Protein AF-A0A9D8KBK8-F1 (afdb_monomer)

Radius of gyration: 23.79 Å; Cα contacts (8 Å, |Δi|>4): 578; chains: 1; bounding box: 82×59×79 Å

Mean predicted aligned error: 11.98 Å

Solvent-accessible surface area (backbone atoms only — not comparable to full-atom values): 21783 Å² total; per-residue (Å²): 136,83,81,76,81,72,74,75,73,74,74,63,74,76,75,64,67,83,62,74,74,53,79,89,73,56,78,65,42,84,42,76,43,46,26,48,39,55,41,78,56,92,74,82,78,92,77,84,88,76,82,88,61,96,78,72,75,79,75,58,70,40,79,44,72,45,83,45,72,34,47,26,40,73,45,72,69,51,89,76,68,96,77,63,99,58,83,62,49,68,50,51,26,29,58,42,76,55,52,74,44,71,46,61,52,63,98,80,47,78,91,65,60,82,48,38,22,64,63,44,69,29,40,33,72,60,49,71,45,62,31,39,70,63,20,32,41,52,46,25,54,66,39,64,55,75,88,50,96,89,58,84,81,95,71,90,54,73,48,74,53,43,63,87,42,57,62,88,39,76,77,34,56,77,78,47,90,86,45,66,72,75,56,94,90,54,90,62,51,44,49,20,54,55,41,81,69,52,68,69,53,56,46,46,54,22,47,53,51,17,64,76,68,68,47,95,49,70,57,46,17,56,57,46,47,52,51,62,43,30,44,87,46,90,46,91,34,56,34,26,88,48,62,44,50,86,58,32,49,37,50,10,81,57,53,55,76,91,33,56,67,45,64,56,73,78,61,70,54,52,60,61,78,34,52,17,37,77,57,54,40,21,52,62,69,8,51,46,65,42,64,28,61,13,44,61,67,75,45,42,81,86,56,64,46,59,35,58,51,49,68,62,92,89,57,98,83,69,64,58,32,65,45,45,43,34,76,60,62,67,72,58,63,66,57,63,70,71,72,80,78,85,87,88,86,89,88,85,86,91,80,91,133

Foldseek 3Di:
DDDDQPPPPDPPPVVLVPDPPDPVPFPKDKDKFKAKAKDFDPDDDDDDDDDDDPDDDQGPIDIDIDMAIFIWGKDFLDPPDPPDPDGTDIFIWTKDAWDKDFFFDDPPQFPGDQARDDTDIATEHIDIDTLWAQFLRNQLSLLPDDDDVPADFSDRDDSRQAQLFDCVDPSQPPQDDVGRDADVPDPTRRQWHGDNDAPVNQQRSQSSVCRVVVHHGGFFAPLRLVCQQCVVPPEPHLNHPFDACQAAAAQQCDGRPSHHRDDNSLAAHRIPPHGGHNRNHTLQAERAWGFHPAFDDSYCPVPDRHRDHHYDPPDPDGGTDTHRYHPSPPVSVVSVVVVPPPDDDDDDDDDDD

Sequence (353 aa):
MFDTVRLVEAPPLERLATRTARLEELPLAPLRFKTAELSASATASASAGGRPADGEPARDLRIRSREGTAWCFQQTLGDGGEASAHPSPRLTLVEIPEGTLTLGSPPREPQRADNEGPQHQVTLRSFFISQTPITQGQWREVAGWRERPGERWGRELDPEPAFFQPPAHAKARSYGDEAFAFLPGEASSDQRPVENVSWLEAREFCNRLSQRTGRYYTLPSEAQWEYACRAGSSTPFHFGATITPALANYKGSYRYDNGPEGEHRKQTTPVGMFPANAWGLQDMHGNVWEWCLDHWHETYEGAPTDGSAWLNLSRQNQPASPKGGADILEDLEDLGDLVDSEDSEDSEDSEDR

Structure (mmCIF, N/CA/C/O backbone):
data_AF-A0A9D8KBK8-F1
#
_entry.id   AF-A0A9D8KBK8-F1
#
loop_
_atom_site.group_PDB
_atom_site.id
_atom_site.type_symbol
_atom_site.label_atom_id
_atom_site.label_alt_id
_atom_site.label_comp_id
_atom_site.label_asym_id
_atom_site.label_entity_id
_atom_site.label_seq_id
_atom_site.pdbx_PDB_ins_code
_atom_site.Cartn_x
_atom_site.Cartn_y
_atom_site.Cartn_z
_atom_site.occupancy
_atom_site.B_iso_or_equiv
_atom_site.auth_seq_id
_atom_site.auth_comp_id
_atom_site.auth_asym_id
_atom_site.auth_atom_id
_atom_site.pdbx_PDB_model_num
ATOM 1 N N . MET A 1 1 ? 11.327 -5.078 38.055 1.00 31.73 1 MET A N 1
ATOM 2 C CA . MET A 1 1 ? 9.913 -5.403 38.327 1.00 31.73 1 MET A CA 1
ATOM 3 C C . MET A 1 1 ? 9.266 -5.475 36.957 1.00 31.73 1 MET A C 1
ATOM 5 O O . MET A 1 1 ? 9.025 -4.441 36.359 1.00 31.73 1 MET A O 1
ATOM 9 N N . PHE A 1 2 ? 9.251 -6.673 36.372 1.00 23.69 2 PHE A N 1
ATOM 10 C CA . PHE A 1 2 ? 8.894 -6.882 34.970 1.00 23.69 2 PHE A CA 1
ATOM 11 C C . PHE A 1 2 ? 7.375 -6.945 34.863 1.00 23.69 2 PHE A C 1
ATOM 13 O O . PHE A 1 2 ? 6.773 -7.926 35.302 1.00 23.69 2 PHE A O 1
ATOM 20 N N . ASP A 1 3 ? 6.768 -5.892 34.322 1.00 23.59 3 ASP A N 1
ATOM 21 C CA . ASP A 1 3 ? 5.359 -5.929 33.966 1.00 23.59 3 ASP A CA 1
ATOM 22 C C . ASP A 1 3 ? 5.174 -6.917 32.819 1.00 23.59 3 ASP A C 1
ATOM 24 O O . ASP A 1 3 ? 5.730 -6.799 31.727 1.00 23.59 3 ASP A O 1
ATOM 28 N N . THR A 1 4 ? 4.426 -7.965 33.133 1.00 24.75 4 THR A N 1
ATOM 29 C CA . THR A 1 4 ? 4.050 -9.015 32.203 1.00 24.75 4 THR A CA 1
ATOM 30 C C . THR A 1 4 ? 3.049 -8.401 31.234 1.00 24.75 4 THR A C 1
ATOM 32 O O . THR A 1 4 ? 1.890 -8.199 31.595 1.00 24.75 4 THR A O 1
ATOM 35 N N . VAL A 1 5 ? 3.491 -8.083 30.015 1.00 28.09 5 VAL A N 1
ATOM 36 C CA . VAL A 1 5 ? 2.599 -7.735 28.903 1.00 28.09 5 VAL A CA 1
ATOM 37 C C . VAL A 1 5 ? 1.689 -8.939 28.679 1.00 28.09 5 VAL A C 1
ATOM 39 O O . VAL A 1 5 ? 2.073 -9.931 28.061 1.00 28.09 5 VAL A O 1
ATOM 42 N N . ARG A 1 6 ? 0.480 -8.887 29.243 1.00 25.02 6 ARG A N 1
ATOM 43 C CA . ARG A 1 6 ? -0.595 -9.791 28.854 1.00 25.02 6 ARG A CA 1
ATOM 44 C C . ARG A 1 6 ? -0.931 -9.425 27.420 1.00 25.02 6 ARG A C 1
ATOM 46 O O . ARG 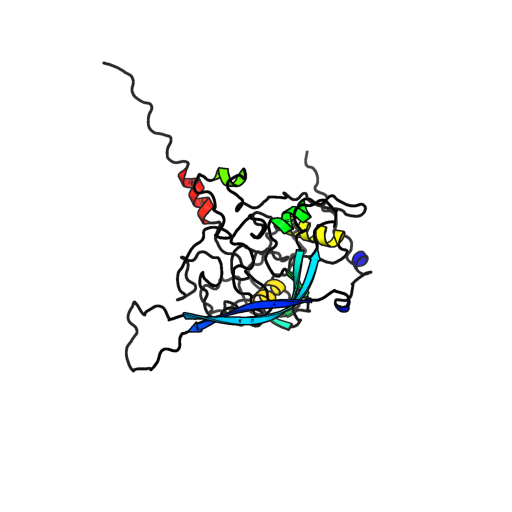A 1 6 ? -1.604 -8.427 27.183 1.00 25.02 6 ARG A O 1
ATOM 53 N N . LEU A 1 7 ? -0.435 -10.224 26.478 1.00 29.34 7 LEU A N 1
ATOM 54 C CA . LEU A 1 7 ? -1.029 -10.319 25.154 1.00 29.34 7 LEU A CA 1
ATOM 55 C C . LEU A 1 7 ? -2.528 -10.507 25.387 1.00 29.34 7 LEU A C 1
ATOM 57 O O . LEU A 1 7 ? -2.952 -11.524 25.939 1.00 29.34 7 LEU A O 1
ATOM 61 N N . VAL A 1 8 ? -3.307 -9.473 25.076 1.00 32.06 8 VAL A N 1
ATOM 62 C CA . VAL A 1 8 ? -4.757 -9.588 25.012 1.00 32.06 8 VAL A CA 1
ATOM 63 C C . VAL A 1 8 ? -4.986 -10.651 23.951 1.00 32.06 8 VAL A C 1
ATOM 65 O O . VAL A 1 8 ? -4.688 -10.424 22.778 1.00 32.06 8 VAL A O 1
ATOM 68 N N . GLU A 1 9 ? -5.385 -11.848 24.385 1.00 27.08 9 GLU A N 1
ATOM 69 C CA . GLU A 1 9 ? -5.776 -12.919 23.481 1.00 27.08 9 GLU A CA 1
ATOM 70 C C . GLU A 1 9 ? -6.734 -12.309 22.461 1.00 27.08 9 GLU A C 1
ATOM 72 O O . GLU A 1 9 ? -7.737 -11.690 22.835 1.00 27.08 9 GLU A O 1
ATOM 77 N N . ALA A 1 10 ? -6.383 -12.421 21.176 1.00 34.78 10 ALA A N 1
ATOM 78 C CA . ALA A 1 10 ? -7.290 -12.042 20.109 1.00 34.78 10 ALA A CA 1
ATOM 79 C C . ALA A 1 10 ? -8.638 -12.717 20.408 1.00 34.78 10 ALA A C 1
ATOM 81 O O . ALA A 1 10 ? -8.646 -13.908 20.744 1.00 34.78 10 ALA A O 1
ATOM 82 N N . PRO A 1 11 ? -9.764 -11.982 20.368 1.00 31.23 11 PRO A N 1
ATOM 83 C CA . PRO A 1 11 ? -11.051 -12.569 20.694 1.00 31.23 11 PRO A CA 1
ATOM 84 C C . PRO A 1 11 ? -11.246 -13.835 19.846 1.00 31.23 11 PRO A C 1
ATOM 86 O O . PRO A 1 11 ? -10.900 -13.819 18.661 1.00 31.23 11 PRO A O 1
ATOM 89 N N . PRO A 1 12 ? -11.767 -14.933 20.428 1.00 30.61 12 PRO A N 1
ATOM 90 C CA . PRO A 1 12 ? -11.938 -16.190 19.713 1.00 30.61 12 PRO A CA 1
ATOM 91 C C . PRO A 1 12 ? -12.664 -15.935 18.394 1.00 30.61 12 PRO A C 1
ATOM 93 O O . PRO A 1 12 ? -13.723 -15.299 18.399 1.00 30.61 12 PRO A O 1
ATOM 96 N N . LEU A 1 13 ? -12.102 -16.433 17.285 1.00 39.66 13 LEU A N 1
ATOM 97 C CA . LEU A 1 13 ? -12.633 -16.285 15.920 1.00 39.66 13 LEU A CA 1
ATOM 98 C C . LEU A 1 13 ? -14.143 -16.595 15.827 1.00 39.66 13 LEU A C 1
ATOM 100 O O . LEU A 1 13 ? -14.848 -16.030 14.995 1.00 39.66 13 LEU A O 1
ATOM 104 N N . GLU A 1 14 ? -14.667 -17.416 16.738 1.00 33.12 14 GLU A N 1
ATOM 105 C CA . GLU A 1 14 ? -16.084 -17.771 16.835 1.00 33.12 14 GLU A CA 1
ATOM 106 C C . GLU A 1 14 ? -17.021 -16.616 17.241 1.00 33.12 14 GLU A C 1
ATOM 108 O O . GLU A 1 14 ? -18.194 -16.644 16.878 1.00 33.12 14 GLU A O 1
ATOM 113 N N . ARG A 1 15 ? -16.554 -15.562 17.935 1.00 34.97 15 ARG A N 1
ATOM 114 C CA . ARG A 1 15 ? -17.422 -14.417 18.305 1.00 34.97 15 ARG A CA 1
ATOM 115 C C . ARG A 1 15 ? -17.568 -13.364 17.203 1.00 34.97 15 AR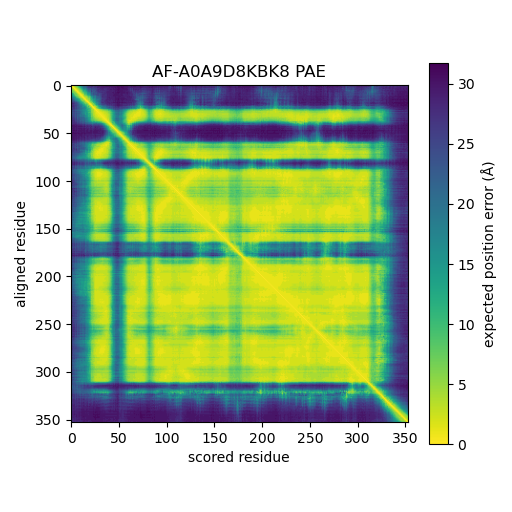G A C 1
ATOM 117 O O . ARG A 1 15 ? -18.516 -12.582 17.246 1.00 34.97 15 ARG A O 1
ATOM 124 N N . LEU A 1 16 ? -16.693 -13.373 16.197 1.00 39.84 16 LEU A N 1
ATOM 125 C CA . LEU A 1 16 ? -16.792 -12.513 15.009 1.00 39.84 16 LEU A CA 1
ATOM 126 C C . LEU A 1 16 ? -17.619 -13.153 13.878 1.00 39.84 16 LEU A C 1
ATOM 128 O O . LEU A 1 16 ? -17.975 -12.480 12.913 1.00 39.84 16 LEU A O 1
ATOM 132 N N . ALA A 1 17 ? -18.008 -14.423 14.023 1.00 33.94 17 ALA A N 1
ATOM 133 C CA . ALA A 1 17 ? -18.769 -15.168 13.020 1.00 33.94 17 ALA A CA 1
ATOM 134 C C . ALA A 1 17 ? -20.256 -14.765 12.905 1.00 33.94 17 ALA A C 1
ATOM 136 O O . ALA A 1 17 ? -20.952 -15.261 12.022 1.00 33.94 17 ALA A O 1
ATOM 137 N N . THR A 1 18 ? -20.765 -13.859 13.750 1.00 34.47 18 THR A N 1
ATOM 138 C CA . THR A 1 18 ? -22.204 -13.514 13.778 1.00 34.47 18 THR A CA 1
ATOM 139 C C . THR A 1 18 ? -22.592 -12.224 13.054 1.00 34.47 18 THR A C 1
ATOM 141 O O . THR A 1 18 ? -23.743 -11.797 13.147 1.00 34.47 18 THR A O 1
ATOM 144 N N . ARG A 1 19 ? -21.686 -11.598 12.293 1.00 38.09 19 ARG A N 1
ATOM 145 C CA . ARG A 1 19 ? -22.064 -10.534 11.346 1.00 38.09 19 ARG A CA 1
ATOM 146 C C . ARG A 1 19 ? -21.009 -10.337 10.258 1.00 38.09 19 ARG A C 1
ATOM 148 O O . ARG A 1 19 ? -20.459 -9.257 10.087 1.00 38.09 19 ARG A O 1
ATOM 155 N N . THR A 1 20 ? -20.739 -11.387 9.488 1.00 38.28 20 THR A N 1
ATOM 156 C CA . THR A 1 20 ? -20.219 -11.230 8.126 1.00 38.28 20 THR A CA 1
ATOM 157 C C . THR A 1 20 ? -21.273 -10.467 7.325 1.00 38.28 20 THR A C 1
ATOM 159 O O . THR A 1 20 ? -22.185 -11.059 6.751 1.00 38.28 20 THR A O 1
ATOM 162 N N . ALA A 1 21 ? -21.195 -9.133 7.341 1.00 42.72 21 ALA A N 1
ATOM 163 C CA . ALA A 1 21 ? -21.819 -8.314 6.314 1.00 42.72 21 ALA A CA 1
ATOM 164 C C . ALA A 1 21 ? -21.322 -8.881 4.983 1.00 42.72 21 ALA A C 1
ATOM 166 O O . ALA A 1 21 ? -20.115 -8.896 4.725 1.00 42.72 21 ALA A O 1
ATOM 167 N N . ARG A 1 22 ? -22.224 -9.472 4.196 1.00 52.75 22 ARG A N 1
ATOM 168 C CA . ARG A 1 22 ? -21.867 -9.932 2.856 1.00 52.75 22 ARG A CA 1
ATOM 169 C C . ARG A 1 22 ? -21.307 -8.723 2.113 1.00 52.75 22 ARG A C 1
ATOM 171 O O . ARG A 1 22 ? -21.830 -7.623 2.266 1.00 52.75 22 ARG A O 1
ATOM 178 N N . LEU A 1 23 ? -20.264 -8.926 1.310 1.00 52.06 23 LEU A N 1
ATOM 179 C CA . LEU A 1 23 ? -19.685 -7.899 0.430 1.00 52.06 23 LEU A CA 1
ATOM 180 C C . LEU A 1 23 ? -20.779 -7.150 -0.373 1.00 52.06 23 LEU A C 1
ATOM 182 O O . LEU A 1 23 ? -20.633 -5.967 -0.657 1.00 52.06 23 LEU A O 1
ATOM 186 N N . GLU A 1 24 ? -21.913 -7.820 -0.619 1.00 54.44 24 GLU A N 1
ATOM 187 C CA . GLU A 1 24 ? -23.162 -7.322 -1.218 1.00 54.44 24 GLU A CA 1
ATOM 188 C C . GLU A 1 24 ? -23.809 -6.105 -0.511 1.00 54.44 24 GLU A C 1
ATOM 190 O O . GLU A 1 24 ? -24.598 -5.401 -1.134 1.00 54.44 24 GLU A O 1
ATOM 195 N N . GLU A 1 25 ? -23.505 -5.832 0.764 1.00 71.44 25 GLU A N 1
ATOM 196 C CA . GLU A 1 25 ? -24.086 -4.715 1.537 1.00 71.44 25 GLU A CA 1
ATOM 197 C C . GLU A 1 25 ? -23.158 -3.491 1.650 1.00 71.44 25 GLU A C 1
ATOM 199 O O . GLU A 1 25 ? -23.530 -2.477 2.252 1.00 71.44 25 GLU A O 1
ATOM 204 N N . LEU A 1 26 ? -21.935 -3.558 1.111 1.00 81.12 26 LEU A N 1
ATOM 205 C CA . LEU A 1 26 ? -21.035 -2.408 1.131 1.00 81.12 26 LEU A CA 1
ATOM 206 C C . LEU A 1 26 ? -21.535 -1.332 0.151 1.00 81.12 26 LEU A C 1
ATOM 208 O O . LEU A 1 26 ? -21.896 -1.656 -0.980 1.00 81.12 26 LEU A O 1
ATOM 212 N N . PRO A 1 27 ? -21.540 -0.043 0.540 1.00 88.75 27 PRO A N 1
ATOM 213 C CA . PRO A 1 27 ? -21.893 1.048 -0.361 1.00 88.75 27 PRO A CA 1
ATOM 214 C C . PRO A 1 27 ? -20.749 1.286 -1.359 1.00 88.75 27 PRO A C 1
ATOM 216 O O . PRO A 1 27 ? -19.946 2.205 -1.188 1.00 88.75 27 PRO A O 1
ATOM 219 N N . LEU A 1 28 ? -20.648 0.416 -2.366 1.00 91.81 28 LEU A N 1
ATOM 220 C CA . LEU A 1 28 ? -19.620 0.493 -3.397 1.00 91.81 28 LEU A CA 1
ATOM 221 C C . LEU A 1 28 ? -19.863 1.682 -4.326 1.00 91.81 28 LEU A C 1
ATOM 223 O O . LEU A 1 28 ? -20.993 1.974 -4.723 1.00 91.81 28 LEU A O 1
ATOM 227 N N . ALA A 1 29 ? -18.777 2.347 -4.699 1.00 92.69 29 ALA A N 1
ATOM 228 C CA . ALA A 1 29 ? -18.766 3.456 -5.636 1.00 92.69 29 ALA A CA 1
ATOM 229 C C . ALA A 1 29 ? -17.718 3.216 -6.733 1.00 92.69 29 ALA A C 1
ATOM 231 O O . ALA A 1 29 ? -16.693 2.579 -6.477 1.00 92.69 29 ALA A O 1
ATOM 232 N N . PRO A 1 30 ? -17.945 3.714 -7.962 1.00 95.00 30 PRO A N 1
ATOM 233 C CA . PRO A 1 30 ? -16.934 3.651 -9.004 1.00 95.00 30 PRO A CA 1
ATOM 234 C C . PRO A 1 30 ? -15.764 4.583 -8.665 1.00 95.00 30 PRO A C 1
ATOM 236 O O . PRO A 1 30 ? -15.947 5.779 -8.431 1.00 95.00 30 PRO A O 1
ATOM 239 N N . LEU A 1 31 ? -14.554 4.041 -8.714 1.00 95.94 31 LEU A N 1
ATOM 240 C CA . LEU A 1 31 ? -13.292 4.756 -8.606 1.00 95.94 31 LEU A CA 1
ATOM 241 C C . LEU A 1 31 ? -12.708 4.943 -10.005 1.00 95.94 31 LEU A C 1
ATOM 243 O O . LEU A 1 31 ? -12.453 3.964 -10.699 1.00 95.94 31 LEU A O 1
ATOM 247 N N . ARG A 1 32 ? -12.475 6.191 -10.418 1.00 96.50 32 ARG A N 1
ATOM 248 C CA . ARG A 1 32 ? -11.800 6.519 -11.683 1.00 96.50 32 ARG A CA 1
ATOM 249 C C . ARG A 1 32 ? -10.359 6.920 -11.410 1.00 96.50 32 ARG A C 1
ATOM 251 O O . ARG A 1 32 ? -10.105 7.688 -10.489 1.00 96.50 32 ARG A O 1
ATOM 258 N N . PHE A 1 33 ? -9.438 6.443 -12.236 1.00 96.12 33 PHE A N 1
ATOM 259 C CA . PHE A 1 33 ? -8.006 6.701 -12.080 1.00 96.12 33 PHE A CA 1
ATOM 260 C C . PHE A 1 33 ? -7.296 6.719 -13.433 1.00 96.12 33 PHE A C 1
ATOM 262 O O . PHE A 1 33 ? -7.870 6.354 -14.460 1.00 96.12 33 PHE A O 1
ATOM 269 N N . LYS A 1 34 ? -6.033 7.151 -13.430 1.00 95.75 34 LYS A N 1
ATOM 270 C CA . LYS A 1 34 ? -5.138 7.039 -14.583 1.00 95.75 34 LYS A CA 1
ATOM 271 C C . LYS A 1 34 ? -4.104 5.959 -14.321 1.00 95.75 34 LYS A C 1
ATOM 273 O O . LYS A 1 34 ? -3.490 5.958 -13.258 1.00 95.75 34 LYS A O 1
ATOM 278 N N . THR A 1 35 ? -3.892 5.097 -15.304 1.00 94.88 35 THR A N 1
ATOM 279 C CA . THR A 1 35 ? -2.794 4.129 -15.315 1.00 94.88 35 THR A CA 1
ATOM 280 C C . THR A 1 35 ? -1.662 4.615 -16.202 1.00 94.88 35 THR A C 1
ATOM 282 O O . THR A 1 35 ? -1.844 5.545 -16.997 1.00 94.88 35 THR A O 1
ATOM 285 N N . ALA A 1 36 ? -0.497 3.983 -16.078 1.00 93.31 36 ALA A N 1
ATOM 286 C CA . ALA A 1 36 ? 0.609 4.170 -17.001 1.00 93.31 36 ALA A CA 1
ATOM 287 C C . ALA A 1 36 ? 1.179 2.834 -17.480 1.00 93.31 36 ALA A C 1
ATOM 289 O O . ALA A 1 36 ? 1.284 1.877 -16.720 1.00 93.31 36 ALA A O 1
ATOM 290 N N . GLU A 1 37 ? 1.588 2.809 -18.743 1.00 91.12 37 GLU A N 1
ATOM 291 C CA . GLU A 1 37 ? 2.365 1.734 -19.353 1.00 91.12 37 GLU A CA 1
ATOM 292 C C . GLU A 1 37 ? 3.636 2.333 -19.951 1.00 91.12 37 GLU A C 1
ATOM 294 O O . GLU A 1 37 ? 3.590 3.339 -20.674 1.00 91.12 37 GLU A O 1
ATOM 299 N N . LEU A 1 38 ? 4.770 1.699 -19.677 1.00 88.94 38 LEU A N 1
ATOM 300 C CA . LEU A 1 38 ? 6.054 2.060 -20.243 1.00 88.94 38 LEU A CA 1
ATOM 301 C C . LEU A 1 38 ? 6.310 1.206 -21.488 1.00 88.94 38 LEU A C 1
ATOM 303 O O . LEU A 1 38 ? 6.296 -0.022 -21.444 1.00 88.94 38 LEU A O 1
ATOM 307 N N . SER A 1 39 ? 6.546 1.860 -22.624 1.00 80.38 39 SER A N 1
ATOM 308 C CA . SER A 1 39 ? 6.815 1.180 -23.895 1.00 80.38 39 SER A CA 1
ATOM 309 C C . SER A 1 39 ? 8.038 1.767 -24.587 1.00 80.38 39 SER A C 1
ATOM 311 O O . SER A 1 39 ? 8.283 2.972 -24.509 1.00 80.38 39 SER A O 1
ATOM 313 N N . ALA A 1 40 ? 8.786 0.922 -25.299 1.00 74.31 40 ALA A N 1
ATOM 314 C CA . ALA A 1 40 ? 9.824 1.396 -26.205 1.00 74.31 40 ALA A CA 1
ATOM 315 C C . ALA A 1 40 ? 9.190 2.233 -27.329 1.00 74.31 40 ALA A C 1
ATOM 317 O O . ALA A 1 40 ? 8.160 1.868 -27.906 1.00 74.31 40 ALA A O 1
ATOM 318 N N . SER A 1 41 ? 9.801 3.372 -27.632 1.00 60.44 41 SER A N 1
ATOM 319 C CA . SER A 1 41 ? 9.442 4.218 -28.762 1.00 60.44 41 SER A CA 1
ATOM 320 C C . SER A 1 41 ? 9.689 3.459 -30.062 1.00 60.44 41 SER A C 1
ATOM 322 O O . SER A 1 41 ? 10.781 2.954 -30.311 1.00 60.44 41 SER A O 1
ATOM 324 N N . ALA A 1 42 ? 8.663 3.366 -30.906 1.00 51.62 42 ALA A N 1
ATOM 325 C CA . ALA A 1 42 ? 8.827 2.877 -32.265 1.00 51.62 42 ALA A CA 1
ATOM 326 C C . ALA A 1 42 ? 9.442 4.000 -33.116 1.00 51.62 42 ALA A C 1
ATOM 328 O O . ALA A 1 42 ? 8.721 4.769 -33.752 1.00 51.62 42 ALA A O 1
ATOM 329 N N . THR A 1 43 ? 10.767 4.122 -33.108 1.00 45.62 43 THR A N 1
ATOM 330 C CA . THR A 1 43 ? 11.519 4.849 -34.139 1.00 45.62 43 THR A CA 1
ATOM 331 C C . THR A 1 43 ? 12.165 3.849 -35.102 1.00 45.62 43 THR A C 1
ATOM 333 O O . THR A 1 43 ? 12.482 2.715 -34.754 1.00 45.62 43 THR A O 1
ATOM 336 N N . ALA A 1 44 ? 12.186 4.232 -36.376 1.00 37.44 44 ALA A N 1
ATOM 337 C CA . ALA A 1 44 ? 12.098 3.350 -37.533 1.00 37.44 44 ALA A CA 1
ATOM 338 C C . ALA A 1 44 ? 13.394 2.621 -37.947 1.00 37.44 44 ALA A C 1
ATOM 340 O O . ALA A 1 44 ? 14.487 3.159 -37.848 1.00 37.44 44 ALA A O 1
ATOM 341 N N . SER A 1 45 ? 13.176 1.463 -38.586 1.00 36.50 45 SER A N 1
ATOM 342 C CA . SER A 1 45 ? 14.046 0.727 -39.519 1.00 36.50 45 SER A CA 1
ATOM 343 C C . SER A 1 45 ? 15.362 0.155 -38.993 1.00 36.50 45 SER A C 1
ATOM 345 O O . SER A 1 45 ? 16.363 0.843 -38.821 1.00 36.50 45 SER A O 1
ATOM 347 N N . ALA A 1 46 ? 15.393 -1.178 -38.951 1.00 39.62 46 ALA A N 1
ATOM 348 C CA . ALA A 1 46 ? 16.613 -1.956 -39.061 1.00 39.62 46 ALA A CA 1
ATOM 349 C C . ALA A 1 46 ? 17.440 -1.489 -40.274 1.00 39.62 46 ALA A C 1
ATOM 351 O O . ALA A 1 46 ? 16.941 -1.441 -41.401 1.00 39.62 46 ALA A O 1
ATOM 352 N N . SER A 1 47 ? 18.716 -1.196 -40.049 1.00 33.75 47 SER A N 1
ATOM 353 C CA . SER A 1 47 ? 19.753 -1.419 -41.050 1.00 33.75 47 SER A CA 1
ATOM 354 C C . SER A 1 47 ? 20.807 -2.324 -40.416 1.00 33.75 47 SER A C 1
ATOM 356 O O . SER A 1 47 ? 21.078 -2.251 -39.220 1.00 33.75 47 SER A O 1
ATOM 358 N N . ALA A 1 48 ? 21.241 -3.298 -41.204 1.00 43.22 48 ALA A N 1
ATOM 359 C CA . ALA A 1 48 ? 21.879 -4.521 -40.759 1.00 43.22 48 ALA A CA 1
ATOM 360 C C . ALA A 1 48 ? 23.323 -4.335 -40.266 1.00 43.22 48 ALA A C 1
ATOM 362 O O . ALA A 1 48 ? 24.074 -3.536 -40.812 1.00 43.22 48 ALA A O 1
ATOM 363 N N . GLY A 1 49 ? 23.725 -5.215 -39.343 1.00 41.12 49 GLY A N 1
ATOM 364 C CA . GLY A 1 49 ? 25.101 -5.701 -39.237 1.00 41.12 49 GLY A CA 1
ATOM 365 C C . GLY A 1 49 ? 26.074 -4.815 -38.462 1.00 41.12 49 GLY A C 1
ATOM 366 O O . GLY A 1 49 ? 26.928 -4.166 -39.052 1.00 41.12 49 GLY A O 1
ATOM 367 N N . GLY A 1 50 ? 26.031 -4.889 -37.134 1.00 36.94 50 GLY A N 1
ATOM 368 C CA . GLY A 1 50 ? 27.091 -4.377 -36.267 1.00 36.94 50 GLY A CA 1
ATOM 369 C C . GLY A 1 50 ? 26.929 -4.905 -34.846 1.00 36.94 50 GLY A C 1
ATOM 370 O O . GLY A 1 50 ? 25.822 -4.917 -34.318 1.00 36.94 50 GLY A O 1
ATOM 371 N N . ARG A 1 51 ? 28.017 -5.392 -34.243 1.00 37.56 51 ARG A N 1
ATOM 372 C CA . ARG A 1 51 ? 28.073 -5.756 -32.817 1.00 37.56 51 ARG A CA 1
ATOM 373 C C . ARG A 1 51 ? 27.898 -4.458 -32.004 1.00 37.56 51 ARG A C 1
ATOM 375 O O . ARG A 1 51 ? 28.565 -3.489 -32.368 1.00 37.56 51 ARG A O 1
ATOM 382 N N . PRO A 1 52 ? 27.034 -4.395 -30.974 1.00 39.44 52 PRO A N 1
ATOM 383 C CA . PRO A 1 52 ? 26.801 -3.143 -30.258 1.00 39.44 52 PRO A CA 1
ATOM 384 C C . PRO A 1 52 ? 28.089 -2.699 -29.554 1.00 39.44 52 PRO A C 1
ATOM 386 O O . PRO A 1 52 ? 28.790 -3.520 -28.959 1.00 39.44 52 PRO A O 1
ATOM 389 N N . ALA A 1 53 ? 28.418 -1.416 -29.698 1.00 43.19 53 ALA A N 1
ATOM 390 C CA . ALA A 1 53 ? 29.519 -0.759 -29.005 1.00 43.19 53 ALA A CA 1
ATOM 391 C C . ALA A 1 53 ? 29.059 -0.292 -27.617 1.00 43.19 53 ALA A C 1
ATOM 393 O O . ALA A 1 53 ? 27.881 0.023 -27.431 1.00 43.19 53 ALA A O 1
ATOM 394 N N . ASP A 1 54 ? 29.992 -0.219 -26.666 1.00 40.72 54 ASP A N 1
ATOM 395 C CA . ASP A 1 54 ? 29.760 0.379 -25.351 1.00 40.72 54 ASP A CA 1
ATOM 396 C C . ASP A 1 54 ? 29.257 1.823 -25.524 1.00 40.72 54 ASP A C 1
ATOM 398 O O . ASP A 1 54 ? 29.937 2.658 -26.124 1.00 40.72 54 ASP A O 1
ATOM 402 N N . GLY A 1 55 ? 28.043 2.100 -25.035 1.00 46.50 55 GLY A N 1
ATOM 403 C CA . GLY A 1 55 ? 27.389 3.409 -25.155 1.00 46.50 55 GLY A CA 1
ATOM 404 C C . GLY A 1 55 ? 26.170 3.472 -26.086 1.00 46.50 55 GLY A C 1
ATOM 405 O O . GLY A 1 55 ? 25.948 4.516 -26.702 1.00 46.50 55 GLY A O 1
ATOM 406 N N . GLU A 1 56 ? 25.363 2.407 -26.204 1.00 44.38 56 GLU A N 1
ATOM 407 C CA . GLU A 1 56 ? 24.053 2.529 -26.865 1.00 44.38 56 GLU A CA 1
ATOM 408 C C . GLU A 1 56 ? 23.200 3.631 -26.202 1.00 44.38 56 GLU A C 1
ATOM 410 O O . GLU A 1 56 ? 23.143 3.711 -24.970 1.00 44.38 56 GLU A O 1
ATOM 415 N N . PRO A 1 57 ? 22.527 4.491 -26.993 1.00 44.59 57 PRO A N 1
ATOM 416 C CA . PRO A 1 57 ? 21.682 5.540 -26.445 1.00 44.59 57 PRO A CA 1
ATOM 417 C C . PRO A 1 57 ? 20.563 4.922 -25.604 1.00 44.59 57 PRO A C 1
ATOM 419 O O . PRO A 1 57 ? 19.980 3.902 -25.983 1.00 44.59 57 PRO A O 1
ATOM 422 N N . ALA A 1 58 ? 20.251 5.559 -24.470 1.00 52.81 58 ALA A N 1
ATOM 423 C CA . ALA A 1 58 ? 19.106 5.197 -23.644 1.00 52.81 58 ALA A CA 1
ATOM 424 C C . ALA A 1 58 ? 17.881 5.005 -24.547 1.00 52.81 58 ALA A C 1
ATOM 426 O O . ALA A 1 58 ? 17.557 5.883 -25.351 1.00 52.81 58 ALA A O 1
ATOM 427 N N . ARG A 1 59 ? 17.242 3.831 -24.458 1.00 59.19 59 ARG A N 1
ATOM 428 C CA . ARG A 1 59 ? 16.037 3.521 -25.236 1.00 59.19 59 ARG A CA 1
ATOM 429 C C . ARG A 1 59 ? 15.060 4.684 -25.058 1.00 59.19 59 ARG A C 1
ATOM 431 O O . ARG A 1 59 ? 14.771 5.056 -23.927 1.00 59.19 59 ARG A O 1
ATOM 438 N N . ASP A 1 60 ? 14.579 5.266 -26.155 1.00 72.38 60 ASP A N 1
ATOM 439 C CA . ASP A 1 60 ? 13.541 6.299 -26.095 1.00 72.38 60 ASP A CA 1
ATOM 440 C C . ASP A 1 60 ? 12.290 5.641 -25.489 1.00 72.38 60 ASP A C 1
ATOM 442 O O . ASP A 1 60 ? 11.649 4.792 -26.113 1.00 72.38 60 ASP A O 1
ATOM 446 N N . LEU A 1 61 ? 12.021 5.921 -24.215 1.00 83.06 61 LEU A N 1
ATOM 447 C CA . LEU A 1 61 ? 10.932 5.327 -23.447 1.00 83.06 61 LEU A CA 1
ATOM 448 C C . LEU A 1 61 ? 9.747 6.287 -23.451 1.00 83.06 61 LEU A C 1
ATOM 450 O O . LEU A 1 61 ? 9.882 7.469 -23.144 1.00 83.06 61 LEU A O 1
ATOM 454 N N . ARG A 1 62 ? 8.557 5.770 -23.761 1.00 88.00 62 ARG A N 1
ATOM 455 C CA . ARG A 1 62 ? 7.316 6.549 -23.734 1.00 88.00 62 ARG A CA 1
ATOM 456 C C . ARG A 1 62 ? 6.375 6.018 -22.670 1.00 88.00 62 ARG A C 1
ATOM 458 O O . ARG A 1 62 ? 6.016 4.839 -22.692 1.00 88.00 62 ARG A O 1
ATOM 465 N N . ILE A 1 63 ? 5.925 6.927 -21.809 1.00 90.88 63 ILE A N 1
ATOM 466 C CA . ILE A 1 63 ? 4.840 6.698 -20.858 1.00 90.88 63 ILE A CA 1
ATOM 467 C C . ILE A 1 63 ? 3.520 6.945 -21.586 1.00 90.88 63 ILE A C 1
ATOM 469 O O . ILE A 1 63 ? 3.264 8.047 -22.077 1.00 90.88 63 ILE A O 1
ATOM 473 N N . ARG A 1 64 ? 2.676 5.917 -21.672 1.00 91.19 64 ARG A N 1
ATOM 474 C CA . ARG A 1 64 ? 1.304 6.036 -22.176 1.00 91.19 64 ARG A CA 1
ATOM 475 C C . ARG A 1 64 ? 0.355 5.972 -20.999 1.00 91.19 64 ARG A C 1
ATOM 477 O O . ARG A 1 64 ? 0.437 5.033 -20.216 1.00 91.19 64 ARG A O 1
ATOM 484 N N . SER A 1 65 ? -0.546 6.941 -20.896 1.00 91.88 65 SER A N 1
ATOM 485 C CA . SER A 1 65 ? -1.587 6.932 -19.875 1.00 91.88 65 SER A CA 1
ATOM 486 C C . SER A 1 65 ? -2.922 6.464 -20.438 1.00 91.88 65 SER A C 1
ATOM 488 O O . SER A 1 65 ? -3.233 6.684 -21.612 1.00 91.88 65 SER A O 1
ATOM 490 N N . ARG A 1 66 ? -3.710 5.798 -19.595 1.00 92.31 66 ARG A N 1
ATOM 491 C CA . ARG A 1 66 ? -5.078 5.363 -19.905 1.00 92.31 66 ARG A CA 1
ATOM 492 C C . ARG A 1 66 ? -5.979 5.649 -18.714 1.00 92.31 66 ARG A C 1
ATOM 494 O O . ARG A 1 66 ? -5.506 5.702 -17.582 1.00 92.31 66 ARG A O 1
ATOM 501 N N . GLU A 1 67 ? -7.268 5.838 -18.963 1.00 94.69 67 GLU A N 1
ATOM 502 C CA . GLU A 1 67 ? -8.255 5.875 -17.884 1.00 94.69 67 GLU A CA 1
ATOM 503 C C . GLU A 1 67 ? -8.616 4.450 -17.461 1.00 94.69 67 GLU A C 1
ATOM 505 O O . GLU A 1 67 ? -8.784 3.567 -18.303 1.00 94.69 67 GLU A O 1
ATOM 510 N N . GLY A 1 68 ? -8.738 4.244 -16.154 1.00 93.81 68 GLY A N 1
ATOM 511 C CA . GLY A 1 68 ? -9.200 3.008 -15.542 1.00 93.81 68 GLY A CA 1
ATOM 512 C C . GLY A 1 68 ? -10.425 3.247 -14.666 1.00 93.81 68 GLY A C 1
ATOM 513 O O . GLY A 1 68 ? -10.760 4.380 -14.300 1.00 93.81 68 GLY A O 1
ATOM 514 N N . THR A 1 69 ? -11.137 2.169 -14.354 1.00 95.06 69 THR A N 1
ATOM 515 C CA . THR A 1 69 ? -12.233 2.182 -13.385 1.00 95.06 69 THR A CA 1
ATOM 516 C C . THR A 1 69 ? -12.179 0.918 -12.540 1.00 95.06 69 THR A C 1
ATOM 518 O O . THR A 1 69 ? -11.947 -0.163 -13.073 1.00 95.06 69 THR A O 1
ATOM 521 N N . ALA A 1 70 ? -12.410 1.065 -11.241 1.00 95.38 70 ALA A N 1
ATOM 522 C CA . ALA A 1 70 ? -12.548 -0.022 -10.277 1.00 95.38 70 ALA A CA 1
ATOM 523 C C . ALA A 1 70 ? -13.726 0.270 -9.342 1.00 95.38 70 ALA A C 1
ATOM 525 O O . ALA A 1 70 ? -14.307 1.357 -9.387 1.00 95.38 70 ALA A O 1
ATOM 526 N N . TRP A 1 71 ? -14.077 -0.687 -8.491 1.00 96.19 71 TRP A N 1
ATOM 527 C CA . TRP A 1 71 ? -15.028 -0.474 -7.404 1.00 96.19 71 TRP A CA 1
ATOM 528 C C . TRP A 1 71 ? -14.281 -0.195 -6.109 1.00 96.19 71 TRP A C 1
ATOM 530 O O . TRP A 1 71 ? -13.240 -0.792 -5.837 1.00 96.19 71 TRP A O 1
ATOM 540 N N . CYS A 1 72 ? -14.800 0.727 -5.305 1.00 96.12 72 CYS A N 1
ATOM 541 C CA . CYS A 1 72 ? -14.242 1.020 -3.997 1.00 96.12 72 CYS A CA 1
ATOM 542 C C . CYS A 1 72 ? -15.321 1.202 -2.933 1.00 96.12 72 CYS A C 1
ATOM 544 O O . CYS A 1 72 ? -16.466 1.554 -3.215 1.00 96.12 72 CYS A O 1
ATOM 546 N N . PHE A 1 73 ? -14.919 0.992 -1.687 1.00 93.88 73 PHE A N 1
ATOM 547 C CA . PHE A 1 73 ? -15.657 1.347 -0.488 1.00 93.88 73 PHE A CA 1
ATOM 548 C C . PHE A 1 73 ? -14.900 2.460 0.245 1.00 93.88 73 PHE A C 1
ATOM 550 O O . PHE A 1 73 ? -13.682 2.390 0.405 1.00 93.88 73 PHE A O 1
ATOM 557 N N . GLN A 1 74 ? -15.610 3.488 0.713 1.00 94.94 74 GLN A N 1
ATOM 558 C CA . GLN A 1 74 ? -15.007 4.591 1.464 1.00 94.94 74 GLN A CA 1
ATOM 559 C C . GLN A 1 74 ? -15.429 4.555 2.932 1.00 94.94 74 GLN A C 1
ATOM 561 O O . GLN A 1 74 ? -16.603 4.728 3.263 1.00 94.94 74 GLN A O 1
ATOM 566 N N . GLN A 1 75 ? -14.453 4.402 3.823 1.00 94.19 75 GLN A N 1
ATOM 567 C CA . GLN A 1 75 ? -14.641 4.487 5.266 1.00 94.19 75 GLN A CA 1
ATOM 568 C C . GLN A 1 75 ? -14.271 5.892 5.751 1.00 94.19 75 GLN A C 1
ATOM 570 O O . GLN A 1 75 ? -13.114 6.300 5.683 1.00 94.19 75 GLN A O 1
ATOM 575 N N . THR A 1 76 ? -15.242 6.644 6.269 1.00 93.25 76 THR A N 1
ATOM 576 C CA . THR A 1 76 ? -14.957 7.899 6.985 1.00 93.25 76 THR A CA 1
ATOM 577 C C . THR A 1 76 ? -14.307 7.576 8.328 1.00 93.25 76 THR A C 1
ATOM 579 O O . THR A 1 76 ? -14.807 6.704 9.042 1.00 93.25 76 THR A O 1
ATOM 582 N N . LEU A 1 77 ? -13.207 8.252 8.663 1.00 92.62 77 LEU A N 1
ATOM 583 C CA . LEU A 1 77 ? -12.475 8.020 9.912 1.00 92.62 77 LEU A CA 1
ATOM 584 C C . LEU A 1 77 ? -12.902 8.974 11.040 1.00 92.62 77 LEU A C 1
ATOM 586 O O . LEU A 1 77 ? -12.854 8.608 12.207 1.00 92.62 77 LEU A O 1
ATOM 590 N N . GLY A 1 78 ? -13.386 10.170 10.714 1.00 83.38 78 GLY A N 1
ATOM 591 C CA . GLY A 1 78 ? -13.884 11.089 11.739 1.00 83.38 78 GLY A CA 1
ATOM 592 C C . GLY A 1 78 ? -15.193 10.632 12.375 1.00 83.38 78 GLY A C 1
ATOM 593 O O . GLY A 1 78 ? -15.984 9.893 11.784 1.00 83.38 78 GLY A O 1
ATOM 594 N N . ASP A 1 79 ? -15.444 11.123 13.583 1.00 65.25 79 ASP A N 1
ATOM 595 C CA . ASP A 1 79 ? -16.624 10.808 14.391 1.00 65.25 79 ASP A CA 1
ATOM 596 C C . ASP A 1 79 ? -17.887 11.606 14.014 1.00 65.25 79 ASP A C 1
ATOM 598 O O . ASP A 1 79 ? -18.940 11.404 14.620 1.00 65.25 79 ASP A O 1
ATOM 602 N N . GLY A 1 80 ? -17.810 12.470 12.997 1.00 54.94 80 GLY A N 1
ATOM 603 C CA . GLY A 1 80 ? -18.928 13.309 12.566 1.00 54.94 80 GLY A CA 1
ATOM 604 C C . GLY A 1 80 ? -19.271 14.429 13.553 1.00 54.94 80 GLY A C 1
ATOM 605 O O . GLY A 1 80 ? -20.352 15.004 13.443 1.00 54.94 80 GLY A O 1
ATOM 606 N N . GLY A 1 81 ? -18.384 14.743 14.505 1.00 50.34 81 GLY A N 1
ATOM 607 C CA . GLY A 1 81 ? -18.546 15.885 15.397 1.00 50.34 81 GLY A CA 1
ATOM 608 C C . GLY A 1 81 ? -18.574 17.207 14.623 1.00 50.34 81 GLY A C 1
ATOM 609 O O . GLY A 1 81 ? -17.645 17.538 13.885 1.00 50.34 81 GLY A O 1
ATOM 610 N N . GLU A 1 82 ? -19.645 17.982 14.802 1.00 43.22 82 GLU A N 1
ATOM 611 C CA . GLU A 1 82 ? -19.825 19.329 14.247 1.00 43.22 82 GLU A CA 1
ATOM 612 C C . GLU A 1 82 ? -18.860 20.341 14.901 1.00 43.22 82 GLU A C 1
ATOM 614 O O . GLU A 1 82 ? -19.294 21.194 15.666 1.00 43.22 82 GLU A O 1
ATOM 619 N N . ALA A 1 83 ? -17.545 20.248 14.667 1.00 45.59 83 ALA A N 1
ATOM 620 C CA . ALA A 1 83 ? -16.590 21.297 15.074 1.00 45.59 83 ALA A CA 1
ATOM 621 C C . ALA A 1 83 ? -15.171 21.205 14.468 1.00 45.59 83 ALA A C 1
ATOM 623 O O . ALA A 1 83 ? -14.288 21.929 14.925 1.00 45.59 83 ALA A O 1
ATOM 624 N N . SER A 1 84 ? -14.890 20.354 13.475 1.00 49.19 84 SER A N 1
ATOM 625 C CA . SER A 1 84 ? -13.567 20.372 12.825 1.00 49.19 84 SER A CA 1
ATOM 626 C C . SER A 1 84 ? -13.557 21.347 11.646 1.00 49.19 84 SER A C 1
ATOM 628 O O . SER A 1 84 ? -14.369 21.227 10.730 1.00 49.19 84 SER A O 1
ATOM 630 N N . ALA A 1 85 ? -12.608 22.288 11.634 1.00 53.62 85 ALA A N 1
ATOM 631 C CA . ALA A 1 85 ? -12.348 23.177 10.495 1.00 53.62 85 ALA A CA 1
ATOM 632 C C . ALA A 1 85 ? -11.863 22.420 9.237 1.00 53.62 85 ALA A C 1
ATOM 634 O O . ALA A 1 85 ? -11.823 22.995 8.149 1.00 53.62 85 ALA A O 1
ATOM 635 N N . HIS A 1 86 ? -11.526 21.132 9.375 1.00 55.84 86 HIS A N 1
ATOM 636 C CA . HIS A 1 86 ? -11.065 20.264 8.298 1.00 55.84 86 HIS A CA 1
ATOM 637 C C . HIS A 1 86 ? -11.995 19.054 8.117 1.00 55.84 86 HIS A C 1
ATOM 639 O O . HIS A 1 86 ? -12.404 18.443 9.111 1.00 55.84 86 HIS A O 1
ATOM 645 N N . PRO A 1 87 ? -12.335 18.680 6.867 1.00 67.50 87 PRO A N 1
ATOM 646 C CA . PRO A 1 87 ? -13.128 17.487 6.606 1.00 67.50 87 PRO A CA 1
ATOM 647 C C . PRO A 1 87 ? -12.389 16.247 7.111 1.00 67.50 87 PRO A C 1
ATOM 649 O O . PRO A 1 87 ? -11.188 16.101 6.891 1.00 67.50 87 PRO A O 1
ATOM 652 N N . SER A 1 88 ? -13.114 15.344 7.769 1.00 77.94 88 SER A N 1
ATOM 653 C CA . SER A 1 88 ? -12.537 14.106 8.286 1.00 77.94 88 SER A CA 1
ATOM 654 C C . SER A 1 88 ? -11.892 13.275 7.172 1.00 77.94 88 SER A C 1
ATOM 656 O O . SER A 1 88 ? -12.500 13.129 6.100 1.00 77.94 88 SER A O 1
ATOM 658 N N . PRO A 1 89 ? -10.711 12.678 7.411 1.00 90.81 89 PRO A N 1
ATOM 659 C CA . PRO A 1 89 ? -10.058 11.856 6.409 1.00 90.81 89 PRO A CA 1
ATOM 660 C C . PRO A 1 89 ? -10.912 10.626 6.081 1.00 90.81 89 PRO A C 1
ATOM 662 O O . PRO A 1 89 ? -11.670 10.101 6.908 1.00 90.81 89 PRO A O 1
ATOM 665 N N . ARG A 1 90 ? -10.802 10.175 4.833 1.00 93.62 90 ARG A N 1
ATOM 666 C CA . ARG A 1 90 ? -11.463 8.970 4.329 1.00 93.62 90 ARG A CA 1
ATOM 667 C C . ARG A 1 90 ? -10.406 7.946 3.960 1.00 93.62 90 ARG A C 1
ATOM 669 O O . ARG A 1 90 ? -9.399 8.298 3.353 1.00 93.62 90 ARG A O 1
ATOM 676 N N . LEU A 1 91 ? -10.675 6.691 4.290 1.00 95.88 91 LEU A N 1
ATOM 677 C CA . LEU A 1 91 ? -9.928 5.536 3.819 1.00 95.88 91 LEU A CA 1
ATOM 678 C C . LEU A 1 91 ? -10.676 4.931 2.627 1.00 95.88 91 LEU A C 1
ATOM 680 O O . LEU A 1 91 ? -11.780 4.406 2.790 1.00 95.88 91 LEU A O 1
ATOM 684 N N . THR A 1 92 ? -10.092 5.029 1.434 1.00 97.62 92 THR A N 1
ATOM 685 C CA . THR A 1 92 ? -10.613 4.382 0.223 1.00 97.62 92 THR A CA 1
ATOM 686 C C . THR A 1 92 ? -10.029 2.978 0.124 1.00 97.62 92 THR A C 1
ATOM 688 O O . THR A 1 92 ? -8.815 2.818 0.020 1.00 97.62 92 THR A O 1
ATOM 691 N N . LEU A 1 93 ? -10.895 1.970 0.143 1.00 98.06 93 LEU A N 1
ATOM 692 C CA . LEU A 1 93 ? -10.548 0.573 -0.068 1.00 98.06 93 LEU A CA 1
ATOM 693 C C . LEU A 1 93 ? -11.022 0.131 -1.455 1.00 98.06 93 LEU A C 1
ATOM 695 O O . LEU A 1 93 ? -12.206 0.248 -1.760 1.00 98.06 93 LEU A O 1
ATOM 699 N N . VAL A 1 94 ? -10.121 -0.383 -2.282 1.00 98.38 94 VAL A N 1
ATOM 700 C CA . VAL A 1 94 ? -10.401 -0.874 -3.636 1.00 98.38 94 VAL A CA 1
ATOM 701 C C . VAL A 1 94 ? -10.743 -2.359 -3.590 1.00 98.38 94 VAL A C 1
ATOM 703 O O . VAL A 1 94 ? -10.088 -3.119 -2.878 1.00 98.38 94 VAL A O 1
ATOM 706 N N . GLU A 1 95 ? -11.772 -2.763 -4.333 1.00 97.31 95 GLU A N 1
ATOM 707 C CA . GLU A 1 95 ? -12.130 -4.168 -4.518 1.00 97.31 95 GLU A CA 1
ATOM 708 C C . GLU A 1 95 ? -11.121 -4.855 -5.443 1.00 97.31 95 GLU A C 1
ATOM 710 O O . GLU A 1 95 ? -10.935 -4.456 -6.594 1.00 97.31 95 GLU A O 1
ATOM 715 N N . ILE A 1 96 ? -10.499 -5.916 -4.940 1.00 97.81 96 ILE A N 1
ATOM 716 C CA . ILE A 1 96 ? -9.585 -6.776 -5.679 1.00 97.81 96 ILE A CA 1
ATOM 717 C C . ILE A 1 96 ? -10.331 -8.067 -6.032 1.00 97.81 96 ILE A C 1
ATOM 719 O O . ILE A 1 96 ? -10.816 -8.747 -5.119 1.00 97.81 96 ILE A O 1
ATOM 723 N N . PRO A 1 97 ? -10.462 -8.416 -7.326 1.00 96.19 97 PRO A N 1
ATOM 724 C CA . PRO A 1 97 ? -11.237 -9.578 -7.748 1.00 96.19 97 PRO A CA 1
ATOM 725 C C . PRO A 1 97 ? -10.535 -10.882 -7.367 1.00 96.19 97 PRO A C 1
ATOM 727 O O . PRO A 1 97 ? -9.310 -10.945 -7.315 1.00 96.19 97 PRO A O 1
ATOM 730 N N . GLU A 1 98 ? -11.300 -11.951 -7.158 1.00 97.00 98 GLU A N 1
ATOM 731 C CA . GLU A 1 98 ? -10.714 -13.286 -7.010 1.00 97.00 98 GLU A CA 1
ATOM 732 C C . GLU A 1 98 ? -9.908 -13.700 -8.251 1.00 97.00 98 GLU A C 1
ATOM 734 O O . GLU A 1 98 ? -10.179 -13.256 -9.370 1.00 97.00 98 GLU A O 1
ATOM 739 N N . GLY A 1 99 ? -8.916 -14.564 -8.058 1.00 97.62 99 GLY A N 1
ATOM 740 C CA . GLY A 1 99 ? -8.108 -15.080 -9.155 1.00 97.62 99 GLY A CA 1
ATOM 741 C C . GLY A 1 99 ? -6.866 -15.815 -8.684 1.00 97.62 99 GLY A C 1
ATOM 742 O O . GLY A 1 99 ? -6.682 -16.074 -7.496 1.00 97.62 99 GLY A O 1
ATOM 743 N N . THR A 1 100 ? -6.015 -16.174 -9.638 1.00 97.56 100 THR A N 1
ATOM 744 C CA . THR A 1 100 ? -4.795 -16.943 -9.389 1.00 97.56 100 THR A CA 1
ATOM 745 C C . THR A 1 100 ? -3.591 -16.182 -9.928 1.00 97.56 100 THR A C 1
ATOM 747 O O . THR A 1 100 ? -3.645 -15.670 -11.048 1.00 97.56 100 THR A O 1
ATOM 750 N N . LEU A 1 101 ? -2.501 -16.136 -9.158 1.00 95.44 101 LEU A N 1
ATOM 751 C CA . LEU A 1 101 ? -1.210 -15.629 -9.621 1.00 95.44 101 LEU A CA 1
ATOM 752 C C . LEU A 1 101 ? -0.093 -16.655 -9.489 1.00 95.44 101 LEU A C 1
ATOM 754 O O . LEU A 1 101 ? -0.152 -17.565 -8.664 1.00 95.44 101 LEU A O 1
ATOM 758 N N . THR A 1 102 ? 0.969 -16.418 -10.251 1.00 97.25 102 THR A N 1
ATOM 759 C CA . THR A 1 102 ? 2.291 -16.980 -9.987 1.00 97.25 102 THR A CA 1
ATOM 760 C C . THR A 1 102 ? 3.031 -16.031 -9.040 1.00 97.25 102 THR A C 1
ATOM 762 O O . THR A 1 102 ? 3.491 -14.987 -9.497 1.00 97.25 102 THR A O 1
ATOM 765 N N . LEU A 1 103 ? 3.103 -16.362 -7.746 1.00 95.00 103 LEU A N 1
ATOM 766 C CA . LEU A 1 103 ? 3.816 -15.568 -6.736 1.00 95.00 103 LEU A CA 1
ATOM 767 C C . LEU A 1 103 ? 5.330 -15.752 -6.886 1.00 95.00 103 LEU A C 1
ATOM 769 O O . LEU A 1 103 ? 5.788 -16.869 -7.146 1.00 95.00 103 LEU A O 1
ATOM 773 N N . GLY A 1 104 ? 6.086 -14.671 -6.694 1.00 94.06 104 GLY A N 1
ATOM 774 C CA . GLY A 1 104 ? 7.542 -14.646 -6.773 1.00 94.06 104 GLY A CA 1
ATOM 775 C C . GLY A 1 104 ? 8.081 -14.385 -8.179 1.00 94.06 104 GLY A C 1
ATOM 776 O O . GLY A 1 104 ? 7.341 -14.262 -9.163 1.00 94.06 104 GLY A O 1
ATOM 777 N N . SER A 1 105 ? 9.405 -14.343 -8.288 1.00 93.25 105 SER A N 1
ATOM 778 C CA . SER A 1 105 ? 10.097 -13.828 -9.474 1.00 93.25 105 SER A CA 1
ATOM 779 C C . SER A 1 105 ? 10.762 -14.944 -10.289 1.00 93.25 105 SER A C 1
ATOM 781 O O . SER A 1 105 ? 11.330 -15.884 -9.712 1.00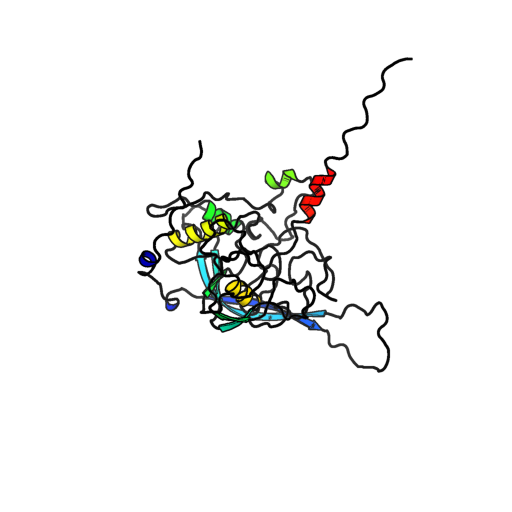 93.25 105 SER A O 1
ATOM 783 N N . PRO A 1 106 ? 10.723 -14.886 -11.637 1.00 94.44 106 PRO A N 1
ATOM 784 C CA . PRO A 1 106 ? 11.382 -15.863 -12.497 1.00 94.44 106 PRO A CA 1
ATOM 785 C C . PRO A 1 106 ? 12.885 -15.981 -12.190 1.00 94.44 106 PRO A C 1
ATOM 787 O O . PRO A 1 106 ? 13.540 -14.962 -11.993 1.00 94.44 106 PRO A O 1
ATOM 790 N N . PRO A 1 107 ? 13.504 -17.176 -12.275 1.00 92.88 107 PRO A N 1
ATOM 791 C CA . PRO A 1 107 ? 14.918 -17.372 -11.911 1.00 92.88 107 PRO A CA 1
ATOM 792 C C . PRO A 1 107 ? 15.948 -16.538 -12.693 1.00 92.88 107 PRO A C 1
ATOM 794 O O . PRO A 1 107 ? 17.121 -16.528 -12.339 1.00 92.88 107 PRO A O 1
ATOM 797 N N . ARG A 1 108 ? 15.543 -15.906 -13.801 1.00 92.62 108 ARG A N 1
ATOM 798 C CA . ARG A 1 108 ? 16.395 -15.059 -14.654 1.00 92.62 108 ARG A CA 1
ATOM 799 C C . ARG A 1 108 ? 15.945 -13.598 -14.680 1.00 92.62 108 ARG A C 1
ATOM 801 O O . ARG A 1 108 ? 16.388 -12.856 -15.553 1.00 92.62 108 ARG A O 1
ATOM 808 N N . GLU A 1 109 ? 15.025 -13.209 -13.803 1.00 93.25 109 GLU A N 1
ATOM 809 C CA . GLU A 1 109 ? 14.626 -11.813 -13.679 1.00 93.25 109 GLU A CA 1
ATOM 810 C C . GLU A 1 109 ? 15.818 -10.977 -13.175 1.00 93.25 109 GLU A C 1
ATOM 812 O O . GLU A 1 109 ? 16.501 -11.402 -12.237 1.00 93.25 109 GLU A O 1
ATOM 817 N N . PRO A 1 110 ? 16.131 -9.831 -13.809 1.00 89.56 110 PRO A N 1
ATOM 818 C CA . PRO A 1 110 ? 17.193 -8.952 -13.337 1.00 89.56 110 PRO A CA 1
ATOM 819 C C . PRO A 1 110 ? 16.980 -8.531 -11.883 1.00 89.56 110 PRO A C 1
ATOM 821 O O . PRO A 1 110 ? 15.856 -8.242 -11.485 1.00 89.56 110 PRO A O 1
ATOM 824 N N . GLN A 1 111 ? 18.075 -8.469 -11.119 1.00 88.94 111 GLN A N 1
ATOM 825 C CA . GLN A 1 111 ? 18.097 -8.021 -9.716 1.00 88.94 111 GLN A CA 1
ATOM 826 C C . GLN A 1 111 ? 17.225 -8.841 -8.748 1.00 88.94 111 GLN A C 1
ATOM 828 O O . GLN A 1 111 ? 17.073 -8.442 -7.599 1.00 88.94 111 GLN A O 1
ATOM 833 N N . ARG A 1 112 ? 16.728 -10.010 -9.173 1.00 89.62 112 ARG A N 1
ATOM 834 C CA . ARG A 1 112 ? 16.045 -10.969 -8.301 1.00 89.62 112 ARG A CA 1
ATOM 835 C C . ARG A 1 112 ? 16.938 -11.377 -7.121 1.00 89.62 112 ARG A C 1
ATOM 837 O O . ARG A 1 112 ? 18.050 -11.863 -7.336 1.00 89.62 112 ARG A O 1
ATOM 844 N N . ALA A 1 113 ? 16.399 -11.307 -5.910 1.00 87.56 113 ALA A N 1
ATOM 845 C CA . ALA A 1 113 ? 16.969 -11.877 -4.696 1.00 87.56 113 ALA A CA 1
ATOM 846 C C . ALA A 1 113 ? 16.614 -13.368 -4.520 1.00 87.56 113 ALA A C 1
ATOM 848 O O . ALA A 1 113 ? 15.627 -13.886 -5.055 1.00 87.56 113 ALA A O 1
ATOM 849 N N . ASP A 1 114 ? 17.428 -14.092 -3.749 1.00 88.38 114 ASP A N 1
ATOM 850 C CA . ASP A 1 114 ? 17.276 -15.543 -3.575 1.00 88.38 114 ASP A CA 1
ATOM 851 C C . ASP A 1 114 ? 15.947 -15.936 -2.915 1.00 88.38 114 ASP A C 1
ATOM 853 O O . ASP A 1 114 ? 15.352 -16.946 -3.307 1.00 88.38 114 ASP A O 1
ATOM 857 N N . ASN A 1 115 ? 15.435 -15.088 -2.019 1.00 88.12 115 ASN A N 1
ATOM 858 C CA . ASN A 1 115 ? 14.192 -15.291 -1.274 1.00 88.12 115 ASN A CA 1
ATOM 859 C C . ASN A 1 115 ? 12.904 -15.021 -2.069 1.00 88.12 115 ASN A C 1
ATOM 861 O O . ASN A 1 115 ? 11.814 -15.246 -1.555 1.00 88.12 115 ASN A O 1
ATOM 865 N N . GLU A 1 116 ? 12.990 -14.602 -3.334 1.00 90.94 116 GLU A N 1
ATOM 866 C CA . GLU A 1 116 ? 11.817 -14.353 -4.187 1.00 90.94 116 GLU A CA 1
ATOM 867 C C . GLU A 1 116 ? 11.287 -15.622 -4.885 1.00 90.94 116 GLU A C 1
ATOM 869 O O . GLU A 1 116 ? 10.572 -15.551 -5.887 1.00 90.94 116 GLU A O 1
ATOM 874 N N . GLY A 1 117 ? 11.701 -16.815 -4.450 1.00 92.06 117 GLY A N 1
ATOM 875 C CA . GLY A 1 117 ? 11.310 -18.074 -5.082 1.00 92.06 117 GLY A CA 1
ATOM 876 C C . GLY A 1 117 ? 11.285 -19.276 -4.133 1.00 92.06 117 GLY A C 1
ATOM 877 O O . GLY A 1 117 ? 11.623 -19.144 -2.959 1.00 92.06 117 GLY A O 1
ATOM 878 N N . PRO A 1 118 ? 10.903 -20.461 -4.643 1.00 95.69 118 PRO A N 1
ATOM 879 C CA . PRO A 1 118 ? 10.490 -20.714 -6.026 1.00 95.69 118 PRO A CA 1
ATOM 880 C C . PRO A 1 118 ? 9.128 -20.091 -6.371 1.00 95.69 118 PRO A C 1
ATOM 882 O O . PRO A 1 118 ? 8.283 -19.877 -5.502 1.00 95.69 118 PRO A O 1
ATOM 885 N N . GLN A 1 119 ? 8.904 -19.830 -7.663 1.00 97.00 119 GLN A N 1
ATOM 886 C CA . GLN A 1 119 ? 7.586 -19.407 -8.131 1.00 97.00 119 GLN A CA 1
ATOM 887 C C . GLN A 1 119 ? 6.540 -20.495 -7.867 1.00 97.00 119 GLN A C 1
ATOM 889 O O . GLN A 1 119 ? 6.778 -21.670 -8.157 1.00 97.00 119 GLN A O 1
ATOM 894 N N . HIS A 1 120 ? 5.368 -20.108 -7.371 1.00 97.06 120 HIS A N 1
ATOM 895 C CA . HIS A 1 120 ? 4.270 -21.035 -7.093 1.00 97.06 120 HIS A CA 1
ATOM 896 C C . HIS A 1 120 ? 2.904 -20.394 -7.355 1.00 97.06 120 HIS A C 1
ATOM 898 O O . HIS A 1 120 ? 2.775 -19.176 -7.438 1.00 97.06 120 HIS A O 1
ATOM 904 N N . GLN A 1 121 ? 1.878 -21.227 -7.546 1.00 98.19 121 GLN A N 1
ATOM 905 C CA . GLN A 1 121 ? 0.516 -20.753 -7.787 1.00 98.19 121 GLN A CA 1
ATOM 906 C C . GLN A 1 121 ? -0.187 -20.444 -6.466 1.00 98.19 121 GLN A C 1
ATOM 908 O O . GLN A 1 121 ? -0.229 -21.296 -5.577 1.00 98.19 121 GLN A O 1
ATOM 913 N N . VAL A 1 122 ? -0.805 -19.269 -6.383 1.00 98.06 122 VAL A N 1
ATOM 914 C CA . VAL A 1 122 ? -1.647 -18.862 -5.255 1.00 98.06 122 VAL A CA 1
ATOM 915 C C . VAL A 1 122 ? -3.009 -18.440 -5.780 1.00 98.06 122 VAL A C 1
ATOM 917 O O . VAL A 1 122 ? -3.088 -17.624 -6.695 1.00 98.06 122 VAL A O 1
ATOM 920 N N . THR A 1 123 ? -4.084 -18.995 -5.220 1.00 98.12 123 THR A N 1
ATOM 921 C CA . THR A 1 123 ? -5.465 -18.623 -5.565 1.00 98.12 123 THR A CA 1
ATOM 922 C C . THR A 1 123 ? -6.081 -17.810 -4.438 1.00 98.12 123 THR A C 1
ATOM 924 O O . THR A 1 123 ? -6.164 -18.285 -3.311 1.00 98.12 123 THR A O 1
ATOM 927 N N . LEU A 1 124 ? -6.530 -16.598 -4.748 1.00 97.75 124 LEU A N 1
ATOM 928 C CA . LEU A 1 124 ? -7.095 -15.649 -3.800 1.00 97.75 124 LEU A CA 1
ATOM 929 C C . LEU A 1 124 ? -8.592 -15.484 -4.043 1.00 97.75 124 LEU A C 1
ATOM 931 O O . LEU A 1 124 ? -9.044 -15.380 -5.182 1.00 97.75 124 LEU A O 1
ATOM 935 N N . ARG A 1 125 ? -9.359 -15.394 -2.954 1.00 96.44 125 ARG A N 1
ATOM 936 C CA . ARG A 1 125 ? -10.730 -14.861 -2.991 1.00 96.44 125 ARG A CA 1
ATOM 937 C C . ARG A 1 125 ? -10.690 -13.343 -3.126 1.00 96.44 125 ARG A C 1
ATOM 939 O O . ARG A 1 125 ? -9.680 -12.734 -2.791 1.00 96.44 125 ARG A O 1
ATOM 946 N N . SER A 1 126 ? -11.797 -12.735 -3.543 1.00 95.44 126 SER A N 1
ATOM 947 C CA . SER A 1 126 ? -11.923 -11.278 -3.584 1.00 95.44 126 SER A CA 1
ATOM 948 C C . SER A 1 126 ? -11.729 -10.658 -2.198 1.00 95.44 126 SER A C 1
ATOM 950 O O . SER A 1 126 ? -12.211 -11.199 -1.197 1.00 95.44 126 SER A O 1
ATOM 952 N N . PHE A 1 127 ? -11.075 -9.503 -2.138 1.00 96.25 127 PHE A N 1
ATOM 953 C CA . PHE A 1 127 ? -10.847 -8.757 -0.901 1.00 96.25 127 PHE A CA 1
ATOM 954 C C . PHE A 1 127 ? -10.783 -7.254 -1.175 1.00 96.25 127 PHE A C 1
ATOM 956 O O . PHE A 1 127 ? -10.835 -6.815 -2.318 1.00 96.25 127 PHE A O 1
ATOM 963 N N . PHE A 1 128 ? -10.681 -6.463 -0.112 1.00 97.44 128 PHE A N 1
ATOM 964 C CA . PHE A 1 128 ? -10.492 -5.021 -0.186 1.00 97.44 128 PHE A CA 1
ATOM 965 C C . PHE A 1 128 ? -9.106 -4.651 0.343 1.00 97.44 128 PHE A C 1
ATOM 967 O O . PHE A 1 128 ? -8.699 -5.167 1.382 1.00 97.44 128 PHE A O 1
ATOM 974 N N . ILE A 1 129 ? -8.409 -3.738 -0.333 1.00 98.38 129 ILE A N 1
ATOM 975 C CA . ILE A 1 129 ? -7.119 -3.184 0.112 1.00 98.38 129 ILE A CA 1
ATOM 976 C C . ILE A 1 129 ? -7.121 -1.663 -0.050 1.00 98.38 129 ILE A C 1
ATOM 978 O O . ILE A 1 129 ? -7.844 -1.136 -0.896 1.00 98.38 129 ILE A O 1
ATOM 982 N N . SER A 1 130 ? -6.380 -0.934 0.785 1.00 98.38 130 SER A N 1
ATOM 983 C CA . SER A 1 130 ? -6.297 0.524 0.671 1.00 98.38 130 SER A CA 1
ATOM 984 C C . SER A 1 130 ? -5.743 0.933 -0.689 1.00 98.38 130 SER A C 1
ATOM 986 O O . SER A 1 130 ? -4.804 0.330 -1.192 1.00 98.38 130 SER A O 1
ATOM 988 N N . GLN A 1 131 ? -6.351 1.958 -1.293 1.00 98.50 131 GLN A N 1
ATOM 989 C CA . GLN A 1 131 ? -5.944 2.467 -2.606 1.00 98.50 131 GLN A CA 1
ATOM 990 C C . GLN A 1 131 ? -4.483 2.945 -2.620 1.00 98.50 131 GLN A C 1
ATOM 992 O O . GLN A 1 131 ? -3.802 2.870 -3.640 1.00 98.50 131 GLN A O 1
ATOM 997 N N . THR A 1 132 ? -4.044 3.467 -1.481 1.00 98.50 132 THR A N 1
ATOM 998 C CA . THR A 1 132 ? -2.724 4.029 -1.221 1.00 98.50 132 THR A CA 1
ATOM 999 C C . THR A 1 132 ? -2.197 3.473 0.104 1.00 98.50 132 THR A C 1
ATOM 1001 O O . THR A 1 132 ? -3.000 2.967 0.906 1.00 98.50 132 THR A O 1
ATOM 1004 N N . PRO A 1 133 ? -0.903 3.658 0.414 1.00 98.38 133 PRO A N 1
ATOM 1005 C CA . PRO A 1 133 ? -0.425 3.607 1.790 1.00 98.38 133 PRO A CA 1
ATOM 1006 C C . PRO A 1 133 ? -1.285 4.479 2.718 1.00 98.38 133 PRO A C 1
ATOM 1008 O O . PRO A 1 133 ? -1.841 5.503 2.294 1.00 98.38 133 PRO A O 1
ATOM 1011 N N . ILE A 1 134 ? -1.393 4.083 3.989 1.00 98.38 134 ILE A N 1
ATOM 1012 C CA . ILE A 1 134 ? -2.095 4.881 5.002 1.00 98.38 134 ILE A CA 1
ATOM 1013 C C . ILE A 1 134 ? -1.375 6.219 5.156 1.00 98.38 134 ILE A C 1
ATOM 1015 O O . ILE A 1 134 ? -0.158 6.259 5.329 1.00 98.38 134 ILE A O 1
ATOM 1019 N N . THR A 1 135 ? -2.114 7.322 5.084 1.00 97.44 135 THR A N 1
ATOM 1020 C CA . THR A 1 135 ? -1.510 8.655 5.153 1.00 97.44 135 THR A CA 1
ATOM 1021 C C . THR A 1 135 ? -1.272 9.100 6.593 1.00 97.44 135 THR A C 1
ATOM 1023 O O . THR A 1 135 ? -1.942 8.630 7.515 1.00 97.44 135 THR A O 1
ATOM 1026 N N . GLN A 1 136 ? -0.379 10.068 6.801 1.00 95.38 136 GLN A N 1
ATOM 1027 C CA . GLN A 1 136 ? -0.158 10.682 8.115 1.00 95.38 136 GLN A CA 1
ATOM 1028 C C . GLN A 1 136 ? -1.461 11.250 8.701 1.00 95.38 136 GLN A C 1
ATOM 1030 O O . GLN A 1 136 ? -1.736 11.067 9.883 1.00 95.38 136 GLN A O 1
ATOM 1035 N N . GLY A 1 137 ? -2.313 11.870 7.876 1.00 94.31 137 GLY A N 1
ATOM 1036 C CA . GLY A 1 137 ? -3.614 12.382 8.316 1.00 94.31 137 GLY A CA 1
ATOM 1037 C C . GLY A 1 137 ? -4.598 11.281 8.728 1.00 94.31 137 GLY A C 1
ATOM 1038 O O . GLY A 1 137 ? -5.286 11.415 9.739 1.00 94.31 137 GLY A O 1
ATOM 1039 N N . GLN A 1 138 ? -4.654 10.172 7.980 1.00 97.00 138 GLN A N 1
ATOM 1040 C CA . GLN A 1 138 ? -5.480 9.010 8.337 1.00 97.00 138 GLN A CA 1
ATOM 1041 C C . GLN A 1 138 ? -4.979 8.336 9.620 1.00 97.00 138 GLN A C 1
ATOM 1043 O O . GLN A 1 138 ? -5.785 7.968 10.475 1.00 97.00 138 GLN A O 1
ATOM 1048 N N . TRP A 1 139 ? -3.658 8.198 9.760 1.00 97.12 139 TRP A N 1
ATOM 1049 C CA . TRP A 1 139 ? -3.020 7.669 10.959 1.00 97.12 139 TRP A CA 1
ATOM 1050 C C . TRP A 1 139 ? -3.354 8.508 12.186 1.00 97.12 139 TRP A C 1
ATOM 1052 O O . TRP A 1 139 ? -3.900 7.975 13.151 1.00 97.12 139 TRP A O 1
ATOM 1062 N N . ARG A 1 140 ? -3.094 9.822 12.123 1.00 95.12 140 ARG A N 1
ATOM 1063 C CA . ARG A 1 140 ? -3.318 10.758 13.231 1.00 95.12 140 ARG A CA 1
ATOM 1064 C C . ARG A 1 140 ? -4.759 10.705 13.736 1.00 95.12 140 ARG A C 1
ATOM 1066 O O . ARG A 1 140 ? -4.979 10.704 14.943 1.00 95.12 140 ARG A O 1
ATOM 1073 N N . GLU A 1 141 ? -5.730 10.608 12.826 1.00 95.31 141 GLU A N 1
ATOM 1074 C CA . GLU A 1 141 ? -7.149 10.483 13.174 1.00 95.31 141 GLU A CA 1
ATOM 1075 C C . GLU A 1 141 ? -7.425 9.225 14.018 1.00 95.31 141 GLU A C 1
ATOM 1077 O O . GLU A 1 141 ? -7.976 9.321 15.113 1.00 95.31 141 GLU A O 1
ATOM 1082 N N . VAL A 1 142 ? -7.005 8.044 13.552 1.00 95.56 142 VAL A N 1
ATOM 1083 C CA . VAL A 1 142 ? -7.273 6.765 14.244 1.00 95.56 142 VAL A CA 1
ATOM 1084 C C . VAL A 1 142 ? -6.435 6.614 15.516 1.00 95.56 142 VAL A C 1
ATOM 1086 O O . VAL A 1 142 ? -6.916 6.091 16.527 1.00 95.56 142 VAL A O 1
ATOM 1089 N N . ALA A 1 143 ? -5.186 7.079 15.491 1.00 94.94 143 ALA A N 1
ATOM 1090 C CA . ALA A 1 143 ? -4.307 7.113 16.654 1.00 94.94 143 ALA A CA 1
ATOM 1091 C C . ALA A 1 143 ? -4.870 8.031 17.753 1.00 94.94 143 ALA A C 1
ATOM 1093 O O . ALA A 1 143 ? -4.813 7.680 18.929 1.00 94.94 143 ALA A O 1
ATOM 1094 N N . GLY A 1 144 ? -5.487 9.153 17.367 1.00 93.12 144 GLY A N 1
ATOM 1095 C CA . GLY A 1 144 ? -6.101 10.123 18.274 1.00 93.12 144 GLY A CA 1
ATOM 1096 C C . GLY A 1 144 ? -7.503 9.763 18.777 1.00 93.12 144 GLY A C 1
ATOM 1097 O O . GLY A 1 144 ? -8.049 10.475 19.628 1.00 93.12 144 GLY A O 1
ATOM 1098 N N . TRP A 1 145 ? -8.120 8.683 18.284 1.00 92.56 145 TRP A N 1
ATOM 1099 C CA . TRP A 1 145 ? -9.418 8.252 18.795 1.00 92.56 145 TRP A CA 1
ATOM 1100 C C . TRP A 1 145 ? -9.356 7.945 20.292 1.00 92.56 145 TRP A C 1
ATOM 1102 O O . TRP A 1 145 ? -8.379 7.420 20.811 1.00 92.56 145 TRP A O 1
ATOM 1112 N N . ARG A 1 146 ? -10.466 8.196 20.988 1.00 90.56 146 ARG A N 1
ATOM 1113 C CA . ARG A 1 146 ? -10.669 7.731 22.365 1.00 90.56 146 ARG A CA 1
ATOM 1114 C C . ARG A 1 146 ? -11.398 6.394 22.362 1.00 90.56 146 ARG A C 1
ATOM 1116 O O . ARG A 1 146 ? -12.363 6.244 21.607 1.00 90.56 146 ARG A O 1
ATOM 1123 N N . GLU A 1 147 ? -10.952 5.458 23.197 1.00 90.12 147 GLU A N 1
ATOM 1124 C CA . GLU A 1 147 ? -11.577 4.141 23.371 1.00 90.12 147 GLU A CA 1
ATOM 1125 C C . GLU A 1 147 ? -13.053 4.302 23.776 1.00 90.12 147 GLU A C 1
ATOM 1127 O O . GLU A 1 147 ? -13.383 5.044 24.709 1.00 90.12 147 GLU A O 1
ATOM 1132 N N . ARG A 1 148 ? -13.960 3.632 23.056 1.00 91.19 148 ARG A N 1
ATOM 1133 C CA . ARG A 1 148 ? -15.397 3.610 23.378 1.00 91.19 148 ARG A CA 1
ATOM 1134 C C . ARG A 1 148 ? -15.741 2.412 24.268 1.00 91.19 148 ARG A C 1
ATOM 1136 O O . ARG A 1 148 ? -15.045 1.398 24.235 1.00 91.19 148 ARG A O 1
ATOM 1143 N N . PRO A 1 149 ? -16.855 2.458 25.026 1.00 92.50 149 PRO A N 1
ATOM 1144 C CA . PRO A 1 149 ? -17.319 1.294 25.774 1.00 92.50 149 PRO A CA 1
ATOM 1145 C C . PRO A 1 149 ? -17.452 0.053 24.878 1.00 92.50 149 PRO A C 1
ATOM 1147 O O . PRO A 1 149 ? -18.227 0.048 23.926 1.00 92.50 149 PRO A O 1
ATOM 1150 N N . GLY A 1 150 ? -16.703 -1.000 25.211 1.00 88.75 150 GLY A N 1
ATOM 1151 C CA . GLY A 1 150 ? -16.684 -2.268 24.472 1.00 88.75 150 GLY A CA 1
ATOM 1152 C C . GLY A 1 150 ? -15.489 -2.442 23.534 1.00 88.75 150 GLY A C 1
ATOM 1153 O O . GLY A 1 150 ? -15.224 -3.570 23.129 1.00 88.75 150 GLY A O 1
ATOM 1154 N N . GLU A 1 151 ? -14.742 -1.375 23.251 1.00 91.31 151 GLU A N 1
ATOM 1155 C CA . GLU A 1 151 ? -13.458 -1.462 22.556 1.00 91.31 151 GLU A CA 1
ATOM 1156 C C . GLU A 1 151 ? -12.354 -1.865 23.547 1.00 91.31 151 GLU A C 1
ATOM 1158 O O . GLU A 1 151 ? -12.500 -1.661 24.749 1.00 91.31 151 GLU A O 1
ATOM 1163 N N . ARG A 1 152 ? -11.290 -2.516 23.077 1.00 87.75 152 ARG A N 1
ATOM 1164 C CA . ARG A 1 152 ? -10.109 -2.912 23.856 1.00 87.75 152 ARG A CA 1
ATOM 1165 C C . ARG A 1 152 ? -8.878 -2.782 22.980 1.00 87.75 152 ARG A C 1
ATOM 1167 O O . ARG A 1 152 ? -8.705 -3.555 22.033 1.00 87.75 152 ARG A O 1
ATOM 1174 N N . TRP A 1 153 ? -8.037 -1.811 23.290 1.00 88.94 153 TRP A N 1
ATOM 1175 C CA . TRP A 1 153 ? -6.834 -1.521 22.518 1.00 88.94 153 TRP A CA 1
ATOM 1176 C C . TRP A 1 153 ? -5.608 -2.049 23.245 1.00 88.94 153 TRP A C 1
ATOM 1178 O O . TRP A 1 153 ? -5.492 -1.934 24.465 1.00 88.94 153 TRP A O 1
ATOM 1188 N N . GLY A 1 154 ? -4.728 -2.715 22.500 1.00 82.81 154 GLY A N 1
ATOM 1189 C CA . GLY A 1 154 ? -3.574 -3.407 23.078 1.00 82.81 154 GLY A CA 1
ATOM 1190 C C . GLY A 1 154 ? -2.327 -2.534 23.171 1.00 82.81 154 GLY A C 1
ATOM 1191 O O . GLY A 1 154 ? -1.339 -2.947 23.780 1.00 82.81 154 GLY A O 1
ATOM 1192 N N . ARG A 1 155 ? -2.344 -1.365 22.523 1.00 91.44 155 ARG A N 1
ATOM 1193 C CA . ARG A 1 155 ? -1.174 -0.510 22.338 1.00 91.44 155 ARG A CA 1
ATOM 1194 C C . ARG A 1 155 ? -1.581 0.945 22.106 1.00 91.44 155 ARG A C 1
ATOM 1196 O O . ARG A 1 155 ? -2.550 1.233 21.400 1.00 91.44 155 ARG A O 1
ATOM 1203 N N . GLU A 1 156 ? -0.805 1.850 22.691 1.00 93.50 156 GLU A N 1
ATOM 1204 C CA . GLU A 1 156 ? -0.895 3.274 22.381 1.00 93.50 156 GLU A CA 1
ATOM 1205 C C . GLU A 1 156 ? -0.177 3.570 21.064 1.00 93.50 156 GLU A C 1
ATOM 1207 O O . GLU A 1 156 ? 0.881 2.998 20.801 1.00 93.50 156 GLU A O 1
ATOM 1212 N N . LEU A 1 157 ? -0.756 4.446 20.249 1.00 95.31 157 LEU A N 1
ATOM 1213 C CA . LEU A 1 157 ? -0.174 4.859 18.976 1.00 95.31 157 LEU A CA 1
ATOM 1214 C C . LEU A 1 157 ? 0.314 6.300 19.108 1.00 95.31 157 LEU A C 1
ATOM 1216 O O . LEU A 1 157 ? -0.469 7.170 19.480 1.00 95.31 157 LEU A O 1
ATOM 1220 N N . ASP A 1 158 ? 1.581 6.562 18.772 1.00 93.88 158 ASP A N 1
ATOM 1221 C CA . ASP A 1 158 ? 2.048 7.934 18.538 1.00 93.88 158 ASP A CA 1
ATOM 1222 C C . ASP A 1 158 ? 1.241 8.510 17.358 1.00 93.88 158 ASP A C 1
ATOM 1224 O O . ASP A 1 158 ? 1.279 7.916 16.278 1.00 93.88 158 ASP A O 1
ATOM 1228 N N . PRO A 1 159 ? 0.476 9.609 17.517 1.00 93.19 159 PRO A N 1
ATOM 1229 C CA . PRO A 1 159 ? -0.293 10.191 16.419 1.00 93.19 159 PRO A CA 1
ATOM 1230 C C . PRO A 1 159 ? 0.573 10.816 15.321 1.00 93.19 159 PRO A C 1
ATOM 1232 O O . PRO A 1 159 ? 0.074 11.027 14.216 1.00 93.19 159 PRO A O 1
ATOM 1235 N N . GLU A 1 160 ? 1.847 11.105 15.603 1.00 91.25 160 GLU A N 1
ATOM 1236 C CA . GLU A 1 160 ? 2.777 11.765 14.681 1.00 91.25 160 GLU A CA 1
ATOM 1237 C C . GLU A 1 160 ? 4.126 11.014 14.620 1.00 91.25 160 GLU A C 1
ATOM 1239 O O . GLU A 1 160 ? 5.183 11.580 14.934 1.00 91.25 160 GLU A O 1
ATOM 1244 N N . PRO A 1 161 ? 4.125 9.724 14.214 1.00 91.75 161 PRO A N 1
ATOM 1245 C CA . PRO A 1 161 ? 5.321 8.884 14.255 1.00 91.75 161 PRO A CA 1
ATOM 1246 C C . PRO A 1 161 ? 6.303 9.232 13.131 1.00 91.75 161 PRO A C 1
ATOM 1248 O O . PRO A 1 161 ? 7.514 9.136 13.335 1.00 91.75 161 PRO A O 1
ATOM 1251 N N . ALA A 1 162 ? 5.767 9.694 11.995 1.00 90.62 162 ALA A N 1
ATOM 1252 C CA . ALA A 1 162 ? 6.494 9.954 10.764 1.00 90.62 162 ALA A CA 1
ATOM 1253 C C . ALA A 1 162 ? 7.644 10.947 10.963 1.00 90.62 162 ALA A C 1
ATOM 1255 O O . ALA A 1 162 ? 7.537 11.936 11.689 1.00 90.62 162 ALA A O 1
ATOM 1256 N N . PHE A 1 163 ? 8.737 10.686 10.276 1.00 84.75 163 PHE A N 1
ATOM 1257 C CA . PHE A 1 163 ? 9.880 11.554 10.129 1.00 84.75 163 PHE A CA 1
ATOM 1258 C C . PHE A 1 163 ? 9.634 12.680 9.111 1.00 84.75 163 PHE A C 1
ATOM 1260 O O . PHE A 1 163 ? 9.914 13.841 9.415 1.00 84.75 163 PHE A O 1
ATOM 1267 N N . PHE A 1 164 ? 9.054 12.378 7.939 1.00 84.88 164 PHE A N 1
ATOM 1268 C CA . PHE A 1 164 ? 8.826 13.367 6.868 1.00 84.88 164 PHE A CA 1
ATOM 1269 C C . PHE A 1 164 ? 7.634 14.287 7.176 1.00 84.88 164 PHE A C 1
ATOM 1271 O O . PHE A 1 164 ? 6.528 14.135 6.648 1.00 84.88 164 PHE A O 1
ATOM 1278 N N . GLN A 1 165 ? 7.890 15.239 8.066 1.00 75.75 165 GLN A N 1
ATOM 1279 C CA . GLN A 1 165 ? 6.951 16.183 8.666 1.00 75.75 165 GLN A CA 1
ATOM 1280 C C . GLN A 1 165 ? 7.385 17.641 8.413 1.00 75.75 165 GLN A C 1
ATOM 1282 O O . GLN A 1 165 ? 8.513 17.874 7.976 1.00 75.75 165 GLN A O 1
ATOM 1287 N N . PRO A 1 166 ? 6.522 18.649 8.668 1.00 65.88 166 PRO A N 1
ATOM 1288 C CA . PRO A 1 166 ? 6.889 20.043 8.432 1.00 65.88 166 PRO A CA 1
ATOM 1289 C C . PRO A 1 166 ? 8.140 20.461 9.237 1.00 65.88 166 PRO A C 1
ATOM 1291 O O . PRO A 1 166 ? 8.280 20.033 10.384 1.00 65.88 166 PRO A O 1
ATOM 1294 N N . PRO A 1 167 ? 8.974 21.399 8.741 1.00 57.62 167 PRO A N 1
ATOM 1295 C CA . PRO A 1 167 ? 10.197 21.873 9.421 1.00 57.62 167 PRO A CA 1
ATOM 1296 C C . PRO A 1 167 ? 9.997 22.440 10.840 1.00 57.62 167 PRO A C 1
ATOM 1298 O O . PRO A 1 167 ? 10.934 22.569 11.631 1.00 57.62 167 PRO A O 1
ATOM 1301 N N . ALA A 1 168 ? 8.766 22.826 11.185 1.00 59.47 168 ALA A N 1
ATOM 1302 C CA . ALA A 1 168 ? 8.421 23.293 12.525 1.00 59.47 168 ALA A CA 1
ATOM 1303 C C . ALA A 1 168 ? 8.275 22.153 13.554 1.00 59.47 168 ALA A C 1
ATOM 1305 O O . ALA A 1 168 ? 8.219 22.436 14.752 1.00 59.47 168 ALA A O 1
ATOM 1306 N N . HIS A 1 169 ? 8.215 20.894 13.110 1.00 64.44 169 HIS A N 1
ATOM 1307 C CA . HIS A 1 169 ? 8.054 19.730 13.972 1.00 64.44 169 HIS A CA 1
ATOM 1308 C C . HIS A 1 169 ? 9.372 19.364 14.671 1.00 64.44 169 HIS A C 1
ATOM 1310 O O . HIS A 1 169 ? 10.443 19.373 14.065 1.00 64.44 169 HIS A O 1
ATOM 1316 N N . ALA A 1 170 ? 9.302 19.018 15.959 1.00 61.47 170 ALA A N 1
ATOM 1317 C CA . ALA A 1 170 ? 10.483 18.782 16.792 1.00 61.47 170 ALA A CA 1
ATOM 1318 C C . ALA A 1 170 ? 11.386 17.649 16.263 1.00 61.47 170 ALA A C 1
ATOM 1320 O O . ALA A 1 170 ? 12.604 17.776 16.342 1.00 61.47 170 ALA A O 1
ATOM 1321 N N . LYS A 1 171 ? 10.805 16.590 15.673 1.00 63.06 171 LYS A N 1
ATOM 1322 C CA . LYS A 1 171 ? 11.559 15.462 15.087 1.00 63.06 171 LYS A CA 1
ATOM 1323 C C . LYS A 1 171 ? 12.296 15.826 13.788 1.00 63.06 171 LYS A C 1
ATOM 1325 O O . LYS A 1 171 ? 13.336 15.251 13.511 1.00 63.06 171 LYS A O 1
ATOM 1330 N N . ALA A 1 172 ? 11.798 16.790 13.007 1.00 59.62 172 ALA A N 1
ATOM 1331 C CA . ALA A 1 172 ? 12.466 17.215 11.771 1.00 59.62 172 ALA A CA 1
ATOM 1332 C C . ALA A 1 172 ? 13.749 18.020 12.059 1.00 59.62 172 ALA A C 1
ATOM 1334 O O . ALA A 1 172 ? 14.678 18.018 11.262 1.00 59.62 172 ALA A O 1
ATOM 1335 N N . ARG A 1 173 ? 13.815 18.688 13.220 1.00 56.19 173 ARG A N 1
ATOM 1336 C CA . ARG A 1 173 ? 14.944 19.546 13.621 1.00 56.19 173 ARG A CA 1
ATOM 1337 C C . ARG A 1 173 ? 16.160 18.790 14.149 1.00 56.19 173 ARG A C 1
ATOM 1339 O O . ARG A 1 173 ? 17.214 19.398 14.287 1.00 56.19 173 ARG A O 1
ATOM 1346 N N . SER A 1 174 ? 16.035 17.504 14.480 1.00 57.62 174 SER A N 1
ATOM 1347 C CA . SER A 1 174 ? 17.139 16.736 15.070 1.00 57.62 174 SER A CA 1
ATOM 1348 C C . SER A 1 174 ? 18.197 16.272 14.061 1.00 57.62 174 SER A C 1
ATOM 1350 O O . SER A 1 174 ? 19.194 15.711 14.492 1.00 57.62 174 SER A O 1
ATOM 1352 N N . TYR A 1 175 ? 18.006 16.507 12.756 1.00 53.19 175 TYR A N 1
ATOM 1353 C CA . TYR A 1 175 ? 18.902 16.029 11.689 1.00 53.19 175 TYR A CA 1
ATOM 1354 C C . TYR A 1 175 ? 19.461 17.147 10.778 1.00 53.19 175 TYR A C 1
ATOM 1356 O O . TYR A 1 175 ? 20.012 16.856 9.722 1.00 53.19 175 TYR A O 1
ATOM 1364 N N . GLY A 1 176 ? 19.364 18.420 11.190 1.00 55.31 176 GLY A N 1
ATOM 1365 C CA . GLY A 1 176 ? 20.021 19.560 10.524 1.00 55.31 176 GLY A CA 1
ATOM 1366 C C . GLY A 1 176 ? 19.104 20.504 9.730 1.00 55.31 176 GLY A C 1
ATOM 1367 O O . GLY A 1 176 ? 17.903 20.279 9.589 1.00 55.31 176 GLY A O 1
ATOM 1368 N N . ASP A 1 177 ? 19.692 21.599 9.230 1.00 49.94 177 ASP A N 1
ATOM 1369 C CA . ASP A 1 177 ? 19.006 22.710 8.543 1.00 49.94 177 ASP A CA 1
ATOM 1370 C C . ASP A 1 177 ? 18.620 22.414 7.075 1.00 49.94 177 ASP A C 1
ATOM 1372 O O . ASP A 1 177 ? 17.890 23.200 6.466 1.00 49.94 177 ASP A O 1
ATOM 1376 N N . GLU A 1 178 ? 19.015 21.265 6.505 1.00 53.59 178 GLU A N 1
ATOM 1377 C CA . GLU A 1 178 ? 18.501 20.761 5.212 1.00 53.59 178 GLU A CA 1
ATOM 1378 C C . GLU A 1 178 ? 17.091 20.156 5.359 1.00 53.59 178 GLU A C 1
ATOM 1380 O O . GLU A 1 178 ? 16.771 19.079 4.857 1.00 53.59 178 GLU A O 1
ATOM 1385 N N . ALA A 1 179 ? 16.235 20.854 6.104 1.00 54.19 179 ALA A N 1
ATOM 1386 C CA . ALA A 1 179 ? 14.906 20.408 6.468 1.00 54.19 179 ALA A CA 1
ATOM 1387 C C . ALA A 1 179 ? 14.065 20.076 5.227 1.00 54.19 179 ALA A C 1
ATOM 1389 O O . ALA A 1 179 ? 13.979 20.856 4.274 1.00 54.19 179 ALA A O 1
ATOM 1390 N N . PHE A 1 180 ? 13.391 18.928 5.280 1.00 67.25 180 PHE A N 1
ATOM 1391 C CA . PHE A 1 180 ? 12.422 18.480 4.284 1.00 67.25 180 PHE A CA 1
ATOM 1392 C C . PHE A 1 180 ? 11.469 19.610 3.891 1.00 67.25 180 PHE A C 1
ATOM 1394 O O . PHE A 1 180 ? 10.724 20.144 4.715 1.00 67.25 180 PHE A O 1
ATOM 1401 N N . ALA A 1 181 ? 11.495 19.980 2.613 1.00 71.44 181 ALA A N 1
ATOM 1402 C CA . ALA A 1 181 ? 10.591 20.975 2.065 1.00 71.44 181 ALA A CA 1
ATOM 1403 C C . ALA A 1 181 ? 9.341 20.296 1.504 1.00 71.44 181 ALA A C 1
ATOM 1405 O O . ALA A 1 181 ? 9.426 19.288 0.796 1.00 71.44 181 ALA A O 1
ATOM 1406 N N . PHE A 1 182 ? 8.181 20.892 1.777 1.00 83.00 182 PHE A N 1
ATOM 1407 C CA . PHE A 1 182 ? 6.948 20.530 1.091 1.00 83.00 182 PHE A CA 1
ATOM 1408 C C . PHE A 1 182 ? 7.120 20.652 -0.421 1.00 83.00 182 PHE A C 1
ATOM 1410 O O . PHE A 1 182 ? 7.722 21.605 -0.925 1.00 83.00 182 PHE A O 1
ATOM 1417 N N . LEU A 1 183 ? 6.575 19.677 -1.143 1.00 84.44 183 LEU A N 1
ATOM 1418 C CA . LEU A 1 183 ? 6.601 19.703 -2.598 1.00 84.44 183 LEU A CA 1
ATOM 1419 C C . LEU A 1 183 ? 5.663 20.805 -3.119 1.00 84.44 183 LEU A C 1
ATOM 1421 O O . LEU A 1 183 ? 4.711 21.188 -2.432 1.00 84.44 183 LEU A O 1
ATOM 1425 N N . PRO A 1 184 ? 5.883 21.331 -4.338 1.00 84.06 184 PRO A N 1
ATOM 1426 C CA . PRO A 1 184 ? 4.990 22.330 -4.913 1.00 84.06 184 PRO A CA 1
ATOM 1427 C C . PRO A 1 184 ? 3.521 21.878 -4.881 1.00 84.06 184 PRO A C 1
ATOM 1429 O O . PRO A 1 184 ? 3.163 20.852 -5.453 1.00 84.06 184 PRO A O 1
ATOM 1432 N N . GLY A 1 185 ? 2.667 22.667 -4.223 1.00 82.50 185 GLY A N 1
ATOM 1433 C CA . GLY A 1 185 ? 1.234 22.380 -4.078 1.00 82.50 185 GLY A CA 1
ATOM 1434 C C . GLY A 1 185 ? 0.851 21.579 -2.829 1.00 82.50 185 GLY A C 1
ATOM 1435 O O . GLY A 1 185 ? -0.338 21.372 -2.593 1.00 82.50 185 GLY A O 1
ATOM 1436 N N . GLU A 1 186 ? 1.813 21.170 -2.006 1.00 85.38 186 GLU A N 1
ATOM 1437 C CA . GLU A 1 186 ? 1.552 20.516 -0.729 1.00 85.38 186 GLU A CA 1
ATOM 1438 C C . GLU A 1 186 ? 1.290 21.551 0.378 1.00 85.38 186 GLU A C 1
ATOM 1440 O O . GLU A 1 186 ? 2.128 22.402 0.673 1.00 85.38 186 GLU A O 1
ATOM 1445 N N . ALA A 1 187 ? 0.102 21.489 0.986 1.00 83.06 187 ALA A N 1
ATOM 1446 C CA . ALA A 1 187 ? -0.290 22.389 2.074 1.00 83.06 187 ALA A CA 1
ATOM 1447 C C . ALA A 1 187 ? 0.092 21.858 3.469 1.00 83.06 187 ALA A C 1
ATOM 1449 O O . ALA A 1 187 ? 0.282 22.643 4.398 1.00 83.06 187 ALA A O 1
ATOM 1450 N N . SER A 1 188 ? 0.173 20.535 3.620 1.00 86.62 188 SER A N 1
ATOM 1451 C CA . SER A 1 188 ? 0.566 19.821 4.838 1.00 86.62 188 SER A CA 1
ATOM 1452 C C . SER A 1 188 ? 1.061 18.415 4.477 1.00 86.62 188 SER A C 1
ATOM 1454 O O . SER A 1 188 ? 0.769 17.922 3.386 1.00 86.62 188 SER A O 1
ATOM 1456 N N . SER A 1 189 ? 1.726 17.733 5.416 1.00 89.06 189 SER A N 1
ATOM 1457 C CA . SER A 1 189 ? 2.159 16.337 5.253 1.00 89.06 189 SER A CA 1
ATOM 1458 C C . SER A 1 189 ? 1.023 15.312 5.378 1.00 89.06 189 SER A C 1
ATOM 1460 O O . SER A 1 189 ? 1.269 14.113 5.287 1.00 89.06 189 SER A O 1
ATOM 1462 N N . ASP A 1 190 ? -0.235 15.732 5.561 1.00 91.81 190 ASP A N 1
ATOM 1463 C CA . ASP A 1 190 ? -1.357 14.818 5.843 1.00 91.81 190 ASP A CA 1
ATOM 1464 C C . ASP A 1 190 ? -1.625 13.802 4.732 1.00 91.81 190 ASP A C 1
ATOM 1466 O O . ASP A 1 190 ? -2.237 12.762 4.988 1.00 91.81 190 ASP A O 1
ATOM 1470 N N . GLN A 1 191 ? -1.201 14.118 3.507 1.00 93.62 191 GLN A N 1
ATOM 1471 C CA . GLN A 1 191 ? -1.304 13.243 2.341 1.00 93.62 191 GLN A CA 1
ATOM 1472 C C . GLN A 1 191 ? -0.041 12.416 2.096 1.00 93.62 191 GLN A C 1
ATOM 1474 O O . GLN A 1 191 ? -0.047 11.582 1.202 1.00 93.62 191 GLN A O 1
ATOM 1479 N N . ARG A 1 192 ? 1.040 12.602 2.853 1.00 94.69 192 ARG A N 1
ATOM 1480 C CA . ARG A 1 192 ? 2.200 11.704 2.788 1.00 94.69 192 ARG A CA 1
ATOM 1481 C C . ARG A 1 192 ? 1.874 10.382 3.477 1.00 94.69 192 ARG A C 1
ATOM 1483 O O . ARG A 1 192 ? 1.035 10.378 4.383 1.00 94.69 192 ARG A O 1
ATOM 1490 N N . PRO A 1 193 ? 2.513 9.269 3.088 1.00 96.94 193 PRO A N 1
ATOM 1491 C CA . PRO A 1 193 ? 2.394 8.023 3.831 1.00 96.94 193 PRO A CA 1
ATOM 1492 C C . PRO A 1 193 ? 2.880 8.215 5.271 1.00 96.94 193 PRO A C 1
ATOM 1494 O O . PRO A 1 193 ? 3.826 8.967 5.528 1.00 96.94 193 PRO A O 1
ATOM 1497 N N . VAL A 1 194 ? 2.223 7.543 6.214 1.00 96.88 194 VAL A N 1
ATOM 1498 C CA . VAL A 1 194 ? 2.795 7.363 7.545 1.00 96.88 194 VAL A CA 1
ATOM 1499 C C . VAL A 1 194 ? 3.962 6.382 7.439 1.00 96.88 194 VAL A C 1
ATOM 1501 O O . VAL A 1 194 ? 3.833 5.310 6.853 1.00 96.88 194 VAL A O 1
ATOM 1504 N N . GLU A 1 195 ? 5.104 6.758 7.997 1.00 93.44 195 GLU A N 1
ATOM 1505 C CA . GLU A 1 195 ? 6.267 5.887 8.163 1.00 93.44 195 GLU A CA 1
ATOM 1506 C C . GLU A 1 195 ? 6.789 5.984 9.601 1.00 93.44 195 GLU A C 1
ATOM 1508 O O . GLU A 1 195 ? 6.152 6.625 10.444 1.00 93.44 195 GLU A O 1
ATOM 1513 N N . ASN A 1 196 ? 7.872 5.264 9.901 1.00 92.38 196 ASN A N 1
ATOM 1514 C CA . ASN A 1 196 ? 8.382 5.068 11.259 1.00 92.38 196 ASN A CA 1
ATOM 1515 C C . ASN A 1 196 ? 7.349 4.414 12.201 1.00 92.38 196 ASN A C 1
ATOM 1517 O O . ASN A 1 196 ? 7.234 4.749 13.379 1.00 92.38 196 ASN A O 1
ATOM 1521 N N . VAL A 1 197 ? 6.569 3.475 11.653 1.00 95.00 197 VAL A N 1
ATOM 1522 C CA . VAL A 1 197 ? 5.603 2.654 12.391 1.00 95.00 197 VAL A CA 1
ATOM 1523 C C . VAL A 1 197 ? 6.015 1.189 12.339 1.00 95.00 197 VAL A C 1
ATOM 1525 O O . VAL A 1 197 ? 6.362 0.645 11.288 1.00 95.00 197 VAL A O 1
ATOM 1528 N N . SER A 1 198 ? 5.957 0.523 13.484 1.00 95.25 198 SER A N 1
ATOM 1529 C CA . SER A 1 198 ? 6.209 -0.9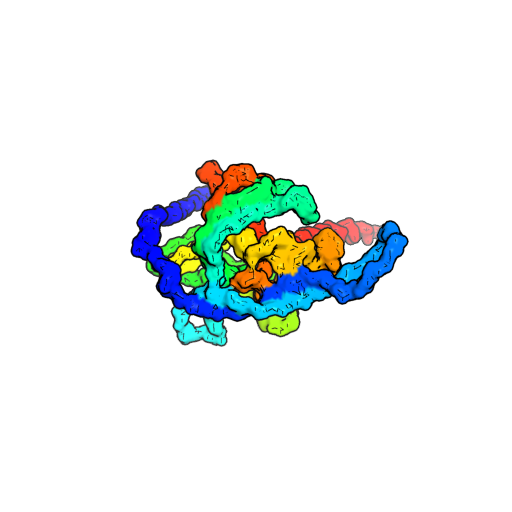09 13.591 1.00 95.25 198 SER A CA 1
ATOM 1530 C C . SER A 1 198 ? 5.024 -1.730 13.082 1.00 95.25 198 SER A C 1
ATOM 1532 O O . SER A 1 198 ? 3.870 -1.294 13.086 1.00 95.25 198 SER A O 1
ATOM 1534 N N . TRP A 1 199 ? 5.286 -2.990 12.737 1.00 94.38 199 TRP A N 1
ATOM 1535 C CA . TRP A 1 199 ? 4.239 -3.946 12.371 1.00 94.38 199 TRP A CA 1
ATOM 1536 C C . TRP A 1 199 ? 3.141 -4.082 13.441 1.00 94.38 199 TRP A C 1
ATOM 1538 O O . TRP A 1 199 ? 1.955 -4.185 13.126 1.00 94.38 199 TRP A O 1
ATOM 1548 N N . LEU A 1 200 ? 3.516 -4.049 14.727 1.00 94.19 200 LEU A N 1
ATOM 1549 C CA . LEU A 1 200 ? 2.561 -4.140 15.835 1.00 94.19 200 LEU A CA 1
ATOM 1550 C C . LEU A 1 200 ? 1.647 -2.913 15.909 1.00 94.19 200 LEU A C 1
ATOM 1552 O O . LEU A 1 200 ? 0.471 -3.053 16.236 1.00 94.19 200 LEU A O 1
ATOM 1556 N N . GLU A 1 201 ? 2.166 -1.728 15.599 1.00 97.31 201 GLU A N 1
ATOM 1557 C CA . GLU A 1 201 ? 1.381 -0.493 15.548 1.00 97.31 201 GLU A CA 1
ATOM 1558 C C . GLU A 1 201 ? 0.457 -0.477 14.327 1.00 97.31 201 GLU A C 1
ATOM 1560 O O . GLU A 1 201 ? -0.720 -0.146 14.461 1.00 97.31 201 GLU A O 1
ATOM 1565 N N . ALA A 1 202 ? 0.929 -0.937 13.165 1.00 97.69 202 ALA A N 1
ATOM 1566 C CA . ALA A 1 202 ? 0.095 -1.087 11.972 1.00 97.69 202 ALA A CA 1
ATOM 1567 C C . ALA A 1 202 ? -1.058 -2.093 12.192 1.00 97.69 202 ALA A C 1
ATOM 1569 O O . ALA A 1 202 ? -2.199 -1.868 11.771 1.00 97.69 202 ALA A O 1
ATOM 1570 N N . ARG A 1 203 ? -0.803 -3.183 12.930 1.00 95.94 203 ARG A N 1
ATOM 1571 C CA . ARG A 1 203 ? -1.855 -4.115 13.368 1.00 95.94 203 ARG A CA 1
ATOM 1572 C C . ARG A 1 203 ? -2.824 -3.499 14.362 1.00 95.94 203 ARG A C 1
ATOM 1574 O O . ARG A 1 203 ? -4.022 -3.764 14.267 1.00 95.94 203 ARG A O 1
ATOM 1581 N N . GLU A 1 204 ? -2.335 -2.695 15.299 1.00 97.12 204 GLU A N 1
ATOM 1582 C CA . GLU A 1 204 ? -3.204 -1.992 16.239 1.00 97.12 204 GLU A CA 1
ATOM 1583 C C . GLU A 1 204 ? -4.096 -0.973 15.515 1.00 97.12 204 GLU A C 1
ATOM 1585 O O . GLU A 1 204 ? -5.292 -0.927 15.786 1.00 97.12 204 GLU A O 1
ATOM 1590 N N . PHE A 1 205 ? -3.584 -0.243 14.519 1.00 97.69 205 PHE A N 1
ATOM 1591 C CA . PHE A 1 205 ? -4.397 0.623 13.657 1.00 97.69 205 PHE A CA 1
ATOM 1592 C C . PHE A 1 205 ? -5.559 -0.154 13.006 1.00 97.69 205 PHE A C 1
ATOM 1594 O O . PHE A 1 205 ? -6.723 0.247 13.110 1.00 97.69 205 PHE A O 1
ATOM 1601 N N . CYS A 1 206 ? -5.278 -1.323 12.419 1.00 97.12 206 CYS A N 1
ATOM 1602 C CA . CYS A 1 206 ? -6.305 -2.204 11.849 1.00 97.12 206 CYS A CA 1
ATOM 1603 C C . CYS A 1 206 ? -7.304 -2.718 12.905 1.00 97.12 206 CYS A C 1
ATOM 1605 O O . CYS A 1 206 ? -8.510 -2.793 12.652 1.00 97.12 206 CYS A O 1
ATOM 1607 N N . ASN A 1 207 ? -6.823 -3.052 14.105 1.00 95.69 207 ASN A N 1
ATOM 1608 C CA . ASN A 1 207 ? -7.652 -3.486 15.229 1.00 95.69 207 ASN A CA 1
ATOM 1609 C C . ASN A 1 207 ? -8.618 -2.375 15.680 1.00 95.69 207 ASN A C 1
ATOM 1611 O O . ASN A 1 207 ? -9.817 -2.627 15.827 1.00 95.69 207 ASN A O 1
ATOM 1615 N N . ARG A 1 208 ? -8.131 -1.134 15.813 1.00 96.12 208 ARG A N 1
ATOM 1616 C CA . ARG A 1 208 ? -8.956 0.039 16.141 1.00 96.12 208 ARG A CA 1
ATOM 1617 C C . ARG A 1 208 ? -10.049 0.251 15.094 1.00 96.12 208 ARG A C 1
ATOM 1619 O O . ARG A 1 208 ? -11.219 0.359 15.464 1.00 96.12 208 ARG A O 1
ATOM 1626 N N . LEU A 1 209 ? -9.706 0.228 13.799 1.00 94.94 209 LEU A N 1
ATOM 1627 C CA . LEU A 1 209 ? -10.691 0.294 12.709 1.00 94.94 209 LEU A CA 1
ATOM 1628 C C . LEU A 1 209 ? -11.731 -0.823 12.816 1.00 94.94 209 LEU A C 1
ATOM 1630 O O . LEU A 1 209 ? -12.930 -0.569 12.677 1.00 94.94 209 LEU A O 1
ATOM 1634 N N . SER A 1 210 ? -11.282 -2.049 13.089 1.00 94.38 210 SER A N 1
ATOM 1635 C CA . SER A 1 210 ? -12.168 -3.207 13.134 1.00 94.38 210 SER A CA 1
ATOM 1636 C C . SER A 1 210 ? -13.218 -3.089 14.228 1.00 94.38 210 SER A C 1
ATOM 1638 O O . SER A 1 210 ? -14.415 -3.241 13.984 1.00 94.38 210 SER A O 1
ATOM 1640 N N . GLN A 1 211 ? -12.779 -2.743 15.436 1.00 93.62 211 GLN A N 1
ATOM 1641 C CA . GLN A 1 211 ? -13.672 -2.577 16.577 1.00 93.62 211 GLN A CA 1
ATOM 1642 C C . GLN A 1 211 ? -14.603 -1.372 16.399 1.00 93.62 211 GLN A C 1
ATOM 1644 O O . GLN A 1 211 ? -15.802 -1.483 16.654 1.00 93.62 211 GLN A O 1
ATOM 1649 N N . ARG A 1 212 ? -14.079 -0.247 15.892 1.00 92.62 212 ARG A N 1
ATOM 1650 C CA . ARG A 1 212 ? -14.840 0.998 15.718 1.00 92.62 212 ARG A CA 1
ATOM 1651 C C . ARG A 1 212 ? -15.945 0.882 14.674 1.00 92.62 212 ARG A C 1
ATOM 1653 O O . ARG A 1 212 ? -17.005 1.490 14.821 1.00 92.62 212 ARG A O 1
ATOM 1660 N N . THR A 1 213 ? -15.682 0.151 13.596 1.00 90.69 213 THR A N 1
ATOM 1661 C CA . THR A 1 213 ? -16.584 0.057 12.438 1.00 90.69 213 THR A CA 1
ATOM 1662 C C . THR A 1 213 ? -17.432 -1.213 12.436 1.00 90.69 213 THR A C 1
ATOM 1664 O O . THR A 1 213 ? -18.415 -1.283 11.698 1.00 90.69 213 THR A O 1
ATOM 1667 N N . GLY A 1 214 ? -17.049 -2.221 13.226 1.00 90.31 214 GLY A N 1
ATOM 1668 C CA . GLY A 1 214 ? -17.649 -3.553 13.200 1.00 90.31 214 GLY A CA 1
ATOM 1669 C C . GLY A 1 214 ? -17.328 -4.359 11.935 1.00 90.31 214 GLY A C 1
ATOM 1670 O O . GLY A 1 214 ? -17.981 -5.372 11.692 1.00 90.31 214 GLY A O 1
ATOM 1671 N N . ARG A 1 215 ? -16.365 -3.921 11.114 1.00 90.69 215 ARG A N 1
ATOM 1672 C CA . ARG A 1 215 ? -15.867 -4.654 9.936 1.00 90.69 215 ARG A CA 1
ATOM 1673 C C . ARG A 1 215 ? -14.497 -5.248 10.233 1.00 90.69 215 ARG A C 1
ATOM 1675 O O . ARG A 1 215 ? -13.827 -4.816 11.156 1.00 90.69 215 ARG A O 1
ATOM 1682 N N . TYR A 1 216 ? -14.064 -6.229 9.455 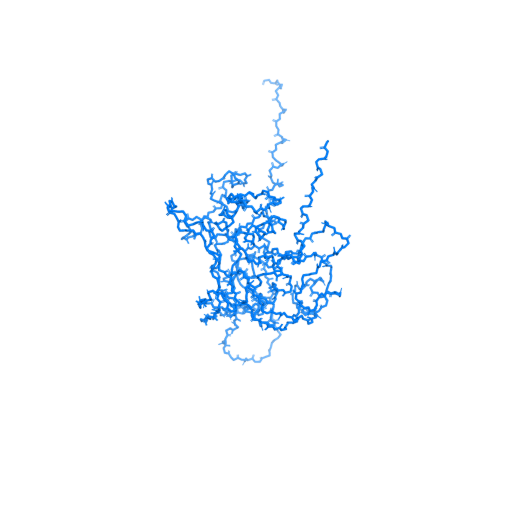1.00 92.88 216 TYR A N 1
ATOM 1683 C CA . TYR A 1 216 ? -12.734 -6.807 9.626 1.00 92.88 216 TYR A CA 1
ATOM 1684 C C . TYR A 1 216 ? -11.703 -6.039 8.791 1.00 92.88 216 TYR A C 1
ATOM 1686 O O . TYR A 1 216 ? -11.773 -6.053 7.564 1.00 92.88 216 TYR A O 1
ATOM 1694 N N . TYR A 1 217 ? -10.761 -5.383 9.465 1.00 96.00 217 TYR A N 1
ATOM 1695 C CA . TYR A 1 217 ? -9.583 -4.747 8.880 1.00 96.00 217 TYR A CA 1
ATOM 1696 C C . TYR A 1 217 ? -8.325 -5.464 9.366 1.00 96.00 217 TYR A C 1
ATOM 1698 O O . TYR A 1 217 ? -8.179 -5.768 10.550 1.00 96.00 217 TYR A O 1
ATOM 1706 N N . THR A 1 218 ? -7.394 -5.702 8.451 1.00 97.19 218 THR A N 1
ATOM 1707 C CA . THR A 1 218 ? -6.091 -6.308 8.731 1.00 97.19 218 THR A CA 1
ATOM 1708 C C . THR A 1 218 ? -5.072 -5.817 7.707 1.00 97.19 218 THR A C 1
ATOM 1710 O O . THR A 1 218 ? -5.453 -5.295 6.659 1.00 97.19 218 THR A O 1
ATOM 1713 N N . LEU A 1 219 ? -3.788 -6.013 8.004 1.00 98.06 219 LEU A N 1
ATOM 1714 C CA . LEU A 1 219 ? -2.737 -5.978 6.991 1.00 98.06 219 LEU A CA 1
ATOM 1715 C C . LEU A 1 219 ? -3.007 -7.061 5.930 1.00 98.06 219 LEU A C 1
ATOM 1717 O O . LEU A 1 219 ? -3.502 -8.135 6.304 1.00 98.06 219 LEU A O 1
ATOM 1721 N N . PRO A 1 220 ? -2.691 -6.810 4.646 1.00 98.12 220 PRO A N 1
ATOM 1722 C CA . PRO A 1 220 ? -2.769 -7.835 3.611 1.00 98.12 220 PRO A CA 1
ATOM 1723 C C . PRO A 1 220 ? -1.765 -8.956 3.903 1.00 98.12 220 PRO A C 1
ATOM 1725 O O . PRO A 1 220 ? -0.729 -8.718 4.527 1.00 98.12 220 PRO A O 1
ATOM 1728 N N . SER A 1 221 ? -2.043 -10.175 3.439 1.00 97.69 221 SER A N 1
ATOM 1729 C CA . SER A 1 221 ? -0.968 -11.157 3.290 1.00 97.69 221 SER A CA 1
ATOM 1730 C C . SER A 1 221 ? 0.016 -10.717 2.204 1.00 97.69 221 SER A C 1
ATOM 1732 O O . SER A 1 221 ? -0.323 -9.928 1.321 1.00 97.69 221 SER A O 1
ATOM 1734 N N . GLU A 1 222 ? 1.221 -11.267 2.223 1.00 97.31 222 GLU A N 1
ATOM 1735 C CA . GLU A 1 222 ? 2.237 -11.068 1.195 1.00 97.31 222 GLU A CA 1
ATOM 1736 C C . GLU A 1 222 ? 1.692 -11.437 -0.190 1.00 97.31 222 GLU A C 1
ATOM 1738 O O . GLU A 1 222 ? 1.833 -10.679 -1.150 1.00 97.31 222 GLU A O 1
ATOM 1743 N N . ALA A 1 223 ? 0.969 -12.558 -0.275 1.00 97.94 223 ALA A N 1
ATOM 1744 C CA . ALA A 1 223 ? 0.310 -12.978 -1.502 1.00 97.94 223 ALA A CA 1
ATOM 1745 C C . ALA A 1 223 ? -0.786 -12.000 -1.955 1.00 97.94 223 ALA A C 1
ATOM 1747 O O . ALA A 1 223 ? -0.891 -11.717 -3.148 1.00 97.94 223 ALA A O 1
ATOM 1748 N N . GLN A 1 224 ? -1.596 -11.465 -1.031 1.00 98.56 224 GLN A N 1
ATOM 1749 C CA . GLN A 1 224 ? -2.584 -10.427 -1.349 1.00 98.56 224 GLN A CA 1
ATOM 1750 C C . GLN A 1 224 ? -1.912 -9.157 -1.870 1.00 98.56 224 GLN A C 1
ATOM 1752 O O . GLN A 1 224 ? -2.380 -8.591 -2.857 1.00 98.56 224 GLN A O 1
ATOM 1757 N N . TRP A 1 225 ? -0.820 -8.731 -1.235 1.00 98.69 225 TRP A N 1
ATOM 1758 C CA . TRP A 1 225 ? -0.082 -7.537 -1.622 1.00 98.69 225 TRP A CA 1
ATOM 1759 C C . TRP A 1 225 ? 0.537 -7.683 -3.017 1.00 98.69 225 TRP A C 1
ATO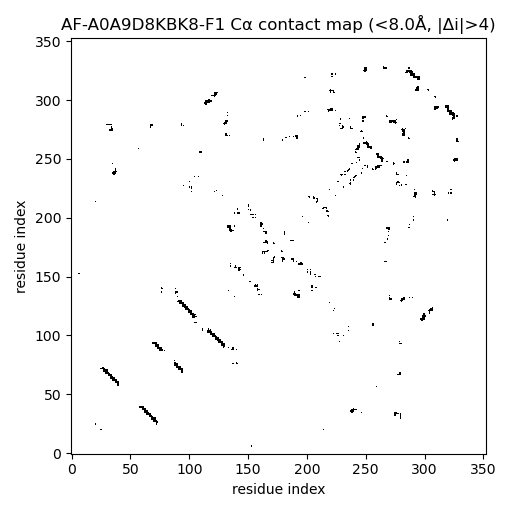M 1761 O O . TRP A 1 225 ? 0.325 -6.823 -3.868 1.00 98.69 225 TRP A O 1
ATOM 1771 N N . GLU A 1 226 ? 1.227 -8.792 -3.309 1.00 98.44 226 GLU A N 1
ATOM 1772 C CA . GLU A 1 226 ? 1.839 -8.997 -4.630 1.00 98.44 226 GLU A CA 1
ATOM 1773 C C . GLU A 1 226 ? 0.782 -9.180 -5.728 1.00 98.44 226 GLU A C 1
ATOM 1775 O O . GLU A 1 226 ? 0.926 -8.631 -6.823 1.00 98.44 226 GLU A O 1
ATOM 1780 N N . TYR A 1 227 ? -0.319 -9.882 -5.437 1.00 98.50 227 TYR A N 1
ATOM 1781 C CA . TYR A 1 227 ? -1.449 -9.992 -6.361 1.00 98.50 227 TYR A CA 1
ATOM 1782 C C . TYR A 1 227 ? -1.993 -8.615 -6.749 1.00 98.50 227 TYR A C 1
ATOM 1784 O O . TYR A 1 227 ? -2.150 -8.299 -7.932 1.00 98.50 227 TYR A O 1
ATOM 1792 N N . ALA A 1 228 ? -2.240 -7.795 -5.727 1.00 98.50 228 ALA A N 1
ATOM 1793 C CA . ALA A 1 228 ? -2.733 -6.440 -5.850 1.00 98.50 228 ALA A CA 1
ATOM 1794 C C . ALA A 1 228 ? -1.735 -5.546 -6.597 1.00 98.50 228 ALA A C 1
ATOM 1796 O O . ALA A 1 228 ? -2.150 -4.814 -7.490 1.00 98.50 228 ALA A O 1
ATOM 1797 N N . CYS A 1 229 ? -0.435 -5.655 -6.302 1.00 98.31 229 CYS A N 1
ATOM 1798 C CA . CYS A 1 229 ? 0.651 -4.920 -6.953 1.00 98.31 229 CYS A CA 1
ATOM 1799 C C . CYS A 1 229 ? 0.712 -5.222 -8.455 1.00 98.31 229 CYS A C 1
ATOM 1801 O O . CYS A 1 229 ? 0.661 -4.303 -9.279 1.00 98.31 229 CYS A O 1
ATOM 1803 N N . ARG A 1 230 ? 0.739 -6.515 -8.809 1.00 97.88 230 ARG A N 1
ATOM 1804 C CA . ARG A 1 230 ? 0.825 -6.986 -10.196 1.00 97.88 230 ARG A CA 1
ATOM 1805 C C . ARG A 1 230 ? -0.401 -6.596 -11.013 1.00 97.88 230 ARG A C 1
ATOM 1807 O O . ARG A 1 230 ? -0.245 -6.275 -12.189 1.00 97.88 230 ARG A O 1
ATOM 1814 N N . ALA A 1 231 ? -1.602 -6.643 -10.431 1.00 97.25 231 ALA A N 1
ATOM 1815 C CA . ALA A 1 231 ? -2.866 -6.321 -11.105 1.00 97.25 231 ALA A CA 1
ATOM 1816 C C . ALA A 1 231 ? -3.006 -6.978 -12.498 1.00 97.25 231 ALA A C 1
ATOM 1818 O O . ALA A 1 231 ? -3.405 -6.347 -13.478 1.00 97.25 231 ALA A O 1
ATOM 1819 N N . GLY A 1 232 ? -2.618 -8.256 -12.592 1.00 95.75 232 GLY A N 1
ATOM 1820 C CA . GLY A 1 232 ? -2.616 -9.045 -13.830 1.00 95.75 232 GLY A CA 1
ATOM 1821 C C . GLY A 1 232 ? -1.336 -8.962 -14.674 1.00 95.75 232 GLY A C 1
ATOM 1822 O O . GLY A 1 232 ? -1.218 -9.688 -15.660 1.00 95.75 232 GLY A O 1
ATOM 1823 N N . SER A 1 233 ? -0.366 -8.124 -14.304 1.00 94.88 233 SER A N 1
ATOM 1824 C CA . SER A 1 233 ? 0.943 -8.070 -14.958 1.00 94.88 233 SER A CA 1
ATOM 1825 C C . SER A 1 233 ? 1.820 -9.274 -14.602 1.00 94.88 233 SER A C 1
ATOM 1827 O O . SER A 1 233 ? 1.861 -9.726 -13.458 1.00 94.88 233 SER A O 1
ATOM 1829 N N . SER A 1 234 ? 2.582 -9.752 -15.586 1.00 92.50 234 SER A N 1
ATOM 1830 C CA . SER A 1 234 ? 3.639 -10.755 -15.413 1.00 92.50 234 SER A CA 1
ATOM 1831 C C . SER A 1 234 ? 5.048 -10.175 -15.588 1.00 92.50 234 SER A C 1
ATOM 1833 O O . SER A 1 234 ? 6.002 -10.936 -15.727 1.00 92.50 234 SER A O 1
ATOM 1835 N N . THR A 1 235 ? 5.182 -8.850 -15.688 1.00 93.31 235 THR A N 1
ATOM 1836 C CA . THR A 1 235 ? 6.479 -8.159 -15.750 1.00 93.31 235 THR A CA 1
ATOM 1837 C C . THR A 1 235 ? 6.953 -7.765 -14.344 1.00 93.31 235 THR A C 1
ATOM 1839 O O . THR A 1 235 ? 6.131 -7.781 -13.424 1.00 93.31 235 THR A O 1
ATOM 1842 N N . PRO A 1 236 ? 8.236 -7.384 -14.163 1.00 93.62 236 PRO A N 1
ATOM 1843 C CA . PRO A 1 236 ? 8.764 -6.963 -12.859 1.00 93.62 236 PRO A CA 1
ATOM 1844 C C . PRO A 1 236 ? 7.966 -5.812 -12.229 1.00 93.62 236 PRO A C 1
ATOM 1846 O O . PRO A 1 236 ? 7.715 -5.797 -11.030 1.00 93.62 236 PRO A O 1
ATOM 1849 N N . PHE A 1 237 ? 7.492 -4.874 -13.058 1.00 95.50 237 PHE A N 1
ATOM 1850 C CA . PHE A 1 237 ? 6.637 -3.769 -12.628 1.00 95.50 237 PHE A CA 1
ATOM 1851 C C . PHE A 1 237 ? 5.279 -3.841 -13.317 1.00 95.50 237 PHE A C 1
ATOM 1853 O O . PHE A 1 237 ? 5.191 -4.256 -14.474 1.00 95.50 237 PHE A O 1
ATOM 1860 N N . HIS A 1 238 ? 4.216 -3.338 -12.691 1.00 94.62 238 HIS A N 1
ATOM 1861 C CA . HIS A 1 238 ? 2.918 -3.196 -13.361 1.00 94.62 238 HIS A CA 1
ATOM 1862 C C . HIS A 1 238 ? 2.964 -2.188 -14.528 1.00 94.62 238 HIS A C 1
ATOM 1864 O O . HIS A 1 238 ? 2.057 -2.151 -15.356 1.00 94.62 238 HIS A O 1
ATOM 1870 N N . PHE A 1 239 ? 4.029 -1.383 -14.612 1.00 91.75 239 PHE A N 1
ATOM 1871 C CA . PHE A 1 239 ? 4.313 -0.483 -15.729 1.00 91.75 239 PHE A CA 1
ATOM 1872 C C . PHE A 1 239 ? 4.956 -1.182 -16.937 1.00 91.75 239 PHE A C 1
ATOM 1874 O O . PHE A 1 239 ? 4.953 -0.616 -18.031 1.00 91.75 239 PHE A O 1
ATOM 1881 N N . GLY A 1 240 ? 5.530 -2.377 -16.757 1.00 92.25 240 GLY A N 1
ATOM 1882 C CA . GLY A 1 240 ? 6.257 -3.117 -17.788 1.00 92.25 240 GLY A CA 1
ATOM 1883 C C . GLY A 1 240 ? 7.604 -3.667 -17.305 1.00 92.25 240 GLY A C 1
ATOM 1884 O O . GLY A 1 240 ? 7.802 -3.962 -16.129 1.00 92.25 240 GLY A O 1
ATOM 1885 N N . ALA A 1 241 ? 8.544 -3.829 -18.239 1.00 91.75 241 ALA A N 1
ATOM 1886 C CA . ALA A 1 241 ? 9.838 -4.480 -17.997 1.00 91.75 241 ALA A CA 1
ATOM 1887 C C . ALA A 1 241 ? 10.885 -3.612 -17.269 1.00 91.75 241 ALA A C 1
ATOM 1889 O O . ALA A 1 241 ? 11.984 -4.083 -16.998 1.00 91.75 241 ALA A O 1
ATOM 1890 N N . THR A 1 242 ? 10.592 -2.336 -17.014 1.00 91.94 242 THR A N 1
ATOM 1891 C CA . THR A 1 242 ? 11.480 -1.409 -16.297 1.00 91.94 242 THR A CA 1
ATOM 1892 C C . THR A 1 242 ? 10.654 -0.287 -15.658 1.00 91.94 242 THR A C 1
ATOM 1894 O O . THR A 1 242 ? 9.449 -0.184 -15.906 1.00 91.94 242 THR A O 1
ATOM 1897 N N . ILE A 1 243 ? 11.297 0.547 -14.845 1.00 92.56 243 ILE A N 1
ATOM 1898 C CA . ILE A 1 243 ? 10.691 1.625 -14.062 1.00 92.56 243 ILE A CA 1
ATOM 1899 C C . ILE A 1 243 ? 11.488 2.921 -14.247 1.00 92.56 243 ILE A C 1
ATOM 1901 O O . ILE A 1 243 ? 12.650 2.893 -14.653 1.00 92.56 243 ILE A O 1
ATOM 1905 N N . THR A 1 244 ? 10.852 4.067 -14.004 1.00 92.62 244 THR A N 1
ATOM 1906 C CA . THR A 1 244 ? 11.508 5.381 -14.030 1.00 92.62 244 THR A CA 1
ATOM 1907 C C . THR A 1 244 ? 11.036 6.224 -12.841 1.00 92.62 244 THR A C 1
ATOM 1909 O O . THR A 1 244 ? 9.901 6.026 -12.387 1.00 92.62 244 THR A O 1
ATOM 1912 N N . PRO A 1 245 ? 11.803 7.230 -12.372 1.00 91.81 245 PRO A N 1
ATOM 1913 C CA . PRO A 1 245 ? 11.370 8.096 -11.264 1.00 91.81 245 PRO A CA 1
ATOM 1914 C C . PRO A 1 245 ? 10.172 9.010 -11.583 1.00 91.81 245 PRO A C 1
ATOM 1916 O O . PRO A 1 245 ? 9.726 9.779 -10.727 1.00 91.81 245 PRO A O 1
ATOM 1919 N N . ALA A 1 246 ? 9.659 8.958 -12.820 1.00 92.56 246 ALA A N 1
ATOM 1920 C CA . ALA A 1 246 ? 8.402 9.585 -13.227 1.00 92.56 246 ALA A CA 1
ATOM 1921 C C . ALA A 1 246 ? 7.174 8.683 -12.984 1.00 92.56 246 ALA A C 1
ATOM 1923 O O . ALA A 1 246 ? 6.044 9.148 -13.119 1.00 92.56 246 ALA A O 1
ATOM 1924 N N . LEU A 1 247 ? 7.384 7.401 -12.664 1.00 94.38 247 LEU A N 1
ATOM 1925 C CA . LEU A 1 247 ? 6.336 6.401 -12.429 1.00 94.38 247 LEU A CA 1
ATOM 1926 C C . LEU A 1 247 ? 6.257 5.934 -10.972 1.00 94.38 247 LEU A C 1
ATOM 1928 O O . LEU A 1 247 ? 5.230 5.395 -10.580 1.00 94.38 247 LEU A O 1
ATOM 1932 N N . ALA A 1 248 ? 7.306 6.145 -10.181 1.00 95.06 248 ALA A N 1
ATOM 1933 C CA . ALA A 1 248 ? 7.316 5.865 -8.750 1.00 95.06 248 ALA A CA 1
ATOM 1934 C C . ALA A 1 248 ? 8.363 6.729 -8.036 1.00 95.06 248 ALA A C 1
ATOM 1936 O O . ALA A 1 248 ? 9.259 7.298 -8.669 1.00 95.06 248 ALA A O 1
ATOM 1937 N N . ASN A 1 249 ? 8.272 6.795 -6.709 1.00 95.19 249 ASN A N 1
ATOM 1938 C CA . ASN A 1 249 ? 9.279 7.432 -5.870 1.00 95.19 249 ASN A CA 1
ATOM 1939 C C . ASN A 1 249 ? 10.249 6.390 -5.304 1.00 95.19 249 ASN A C 1
ATOM 1941 O O . ASN A 1 249 ? 9.881 5.622 -4.422 1.00 95.19 249 ASN A O 1
ATOM 1945 N N . TYR A 1 250 ? 11.482 6.371 -5.797 1.00 91.75 250 TYR A N 1
ATOM 1946 C CA . TYR A 1 250 ? 12.550 5.497 -5.312 1.00 91.75 250 TYR A CA 1
ATOM 1947 C C . TYR A 1 250 ? 13.909 6.195 -5.452 1.00 91.75 250 TYR A C 1
ATOM 1949 O O . TYR A 1 250 ? 13.979 7.343 -5.907 1.00 91.75 250 TYR A O 1
ATOM 1957 N N . LYS A 1 251 ? 14.999 5.519 -5.071 1.00 90.75 251 LYS A N 1
ATOM 1958 C CA . LYS A 1 251 ? 16.370 6.002 -5.288 1.00 90.75 251 LYS A CA 1
ATOM 1959 C C . LYS A 1 251 ? 16.669 6.078 -6.788 1.00 90.75 251 LYS A C 1
ATOM 1961 O O . LYS A 1 251 ? 17.158 5.128 -7.383 1.00 90.75 251 LYS A O 1
ATOM 1966 N N . GLY A 1 252 ? 16.346 7.214 -7.413 1.00 86.81 252 GLY A N 1
ATOM 1967 C CA . GLY A 1 252 ? 16.411 7.410 -8.867 1.00 86.81 252 GLY A CA 1
ATOM 1968 C C . GLY A 1 252 ? 17.809 7.310 -9.487 1.00 86.81 252 GLY A C 1
ATOM 1969 O O . GLY A 1 252 ? 17.921 7.184 -10.704 1.00 86.81 252 GLY A O 1
ATOM 1970 N N . SER A 1 253 ? 18.865 7.320 -8.669 1.00 87.19 253 SER A N 1
ATOM 1971 C CA . SER A 1 253 ? 20.235 7.003 -9.086 1.00 87.19 253 SER A CA 1
ATOM 1972 C C . SER A 1 253 ? 20.489 5.498 -9.252 1.00 87.19 253 SER A C 1
ATOM 1974 O O . SER A 1 253 ? 21.491 5.117 -9.851 1.00 87.19 253 SER A O 1
ATOM 1976 N N . TYR A 1 254 ? 19.605 4.634 -8.744 1.00 84.19 254 TYR A N 1
ATOM 1977 C CA . TYR A 1 254 ? 19.667 3.189 -8.934 1.00 84.19 254 TYR A CA 1
ATOM 1978 C C . TYR A 1 254 ? 18.827 2.774 -10.144 1.00 84.19 254 TYR A C 1
ATOM 1980 O O . TYR A 1 254 ? 17.650 3.118 -10.266 1.00 84.19 254 TYR A O 1
ATOM 1988 N N . ARG A 1 255 ? 19.433 2.016 -11.059 1.00 86.31 255 ARG A N 1
ATOM 1989 C CA . ARG A 1 255 ? 18.790 1.566 -12.299 1.00 86.31 255 ARG A CA 1
ATOM 1990 C C . ARG A 1 255 ? 18.280 0.141 -12.136 1.00 86.31 255 ARG A C 1
ATOM 1992 O O . ARG A 1 255 ? 19.026 -0.721 -11.679 1.00 86.31 255 ARG A O 1
ATOM 1999 N N . TYR A 1 256 ? 17.056 -0.126 -12.593 1.00 86.25 256 TYR A N 1
ATOM 2000 C CA . TYR A 1 256 ? 16.608 -1.501 -12.821 1.00 86.25 256 TYR A CA 1
ATOM 2001 C C . TYR A 1 256 ? 17.076 -1.984 -14.192 1.00 86.25 256 TYR A C 1
ATOM 2003 O O . TYR A 1 256 ? 16.601 -1.478 -15.218 1.00 86.25 256 TYR A O 1
ATOM 2011 N N . ASP A 1 257 ? 17.993 -2.955 -14.213 1.00 86.75 257 ASP A N 1
ATOM 2012 C CA . ASP A 1 257 ? 18.666 -3.420 -15.432 1.00 86.75 257 ASP A CA 1
ATOM 2013 C C . ASP A 1 257 ? 19.194 -2.220 -16.255 1.00 86.75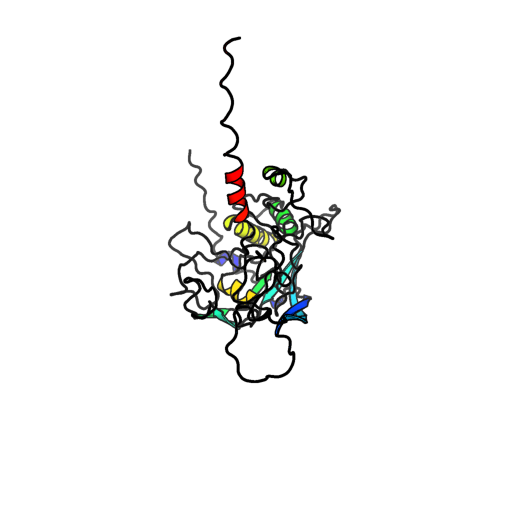 257 ASP A C 1
ATOM 2015 O O . ASP A 1 257 ? 19.909 -1.363 -15.737 1.00 86.75 257 ASP A O 1
ATOM 2019 N N . ASN A 1 258 ? 18.803 -2.096 -17.524 1.00 82.19 258 ASN A N 1
ATOM 2020 C CA . ASN A 1 258 ? 19.211 -1.001 -18.400 1.00 82.19 258 ASN A CA 1
ATOM 2021 C C . ASN A 1 258 ? 18.230 0.190 -18.375 1.00 82.19 258 ASN A C 1
ATOM 2023 O O . ASN A 1 258 ? 18.276 1.042 -19.267 1.00 82.19 258 ASN A O 1
ATOM 2027 N N . GLY A 1 259 ? 17.336 0.259 -17.380 1.00 84.25 259 GLY A N 1
ATOM 2028 C CA . GLY A 1 259 ? 16.368 1.346 -17.183 1.00 84.25 259 GLY A CA 1
ATOM 2029 C C . GLY A 1 259 ? 17.025 2.719 -16.992 1.00 84.25 259 GLY A C 1
ATOM 2030 O O . GLY A 1 259 ? 18.231 2.783 -16.779 1.00 84.25 259 GLY A O 1
ATOM 2031 N N . PRO A 1 260 ? 16.293 3.836 -17.112 1.00 86.12 260 PRO A N 1
ATOM 2032 C CA . PRO A 1 260 ? 16.868 5.173 -16.977 1.00 86.12 260 PRO A CA 1
ATOM 2033 C C . PRO A 1 260 ? 17.106 5.557 -15.509 1.00 86.12 260 PRO A C 1
ATOM 2035 O O . PRO A 1 260 ? 16.328 5.192 -14.629 1.00 86.12 260 PRO A O 1
ATOM 2038 N N . GLU A 1 261 ? 18.145 6.354 -15.267 1.00 88.25 261 GLU A N 1
ATOM 2039 C CA . GLU A 1 261 ? 18.296 7.110 -14.017 1.00 88.25 261 GLU A CA 1
ATOM 2040 C C . GLU A 1 261 ? 17.359 8.326 -14.005 1.00 88.25 261 GLU A C 1
ATOM 2042 O O . GLU A 1 261 ? 16.854 8.769 -15.044 1.00 88.25 261 GLU A O 1
ATOM 2047 N N . GLY A 1 262 ? 17.151 8.901 -12.827 1.00 89.25 262 GLY A N 1
ATOM 2048 C CA . GLY A 1 262 ? 16.446 10.162 -12.668 1.00 89.25 262 GLY A CA 1
ATOM 2049 C C . GLY A 1 262 ? 16.537 10.712 -11.250 1.00 89.25 262 GLY A C 1
ATOM 2050 O O . GLY A 1 262 ? 17.455 10.412 -10.493 1.00 89.25 262 GLY A O 1
ATOM 2051 N N . GLU A 1 263 ? 15.572 11.556 -10.904 1.00 89.50 263 GLU A N 1
ATOM 2052 C CA . GLU A 1 263 ? 15.529 12.264 -9.626 1.00 89.50 263 GLU A CA 1
ATOM 2053 C C . GLU A 1 263 ? 15.461 11.297 -8.430 1.00 89.50 263 GLU A C 1
ATOM 2055 O O . GLU A 1 263 ? 14.535 10.494 -8.320 1.00 89.50 263 GLU A O 1
ATOM 2060 N N . HIS A 1 264 ? 16.413 11.421 -7.502 1.00 89.38 264 HIS A N 1
ATOM 2061 C CA . HIS A 1 264 ? 16.322 10.840 -6.165 1.00 89.38 264 HIS A CA 1
ATOM 2062 C C . HIS A 1 264 ? 15.787 11.907 -5.201 1.00 89.38 264 HIS A C 1
ATOM 2064 O O . HIS A 1 264 ? 16.503 12.845 -4.856 1.00 89.38 264 HIS A O 1
ATOM 2070 N N . ARG A 1 265 ? 14.524 11.772 -4.775 1.00 88.75 265 ARG A N 1
ATOM 2071 C CA . ARG A 1 265 ? 13.830 12.813 -3.992 1.00 88.75 265 ARG A CA 1
ATOM 2072 C C . ARG A 1 265 ? 14.276 12.911 -2.538 1.00 88.75 265 ARG A C 1
ATOM 2074 O O . ARG A 1 265 ? 14.069 13.962 -1.944 1.00 88.75 265 ARG A O 1
ATOM 2081 N N . LYS A 1 266 ? 14.858 11.844 -1.973 1.00 87.19 266 LYS A N 1
ATOM 2082 C CA . LYS A 1 266 ? 15.304 11.765 -0.565 1.00 87.19 266 LYS A CA 1
ATOM 2083 C C . LYS A 1 266 ? 14.206 12.090 0.462 1.00 87.19 266 LYS A C 1
ATOM 2085 O O . LYS A 1 266 ? 14.481 12.507 1.580 1.00 87.19 266 LYS A O 1
ATOM 2090 N N . GLN A 1 267 ? 12.947 11.944 0.059 1.00 87.62 267 GLN A N 1
ATOM 2091 C CA . GLN A 1 267 ? 11.777 12.123 0.906 1.00 87.62 267 GLN A CA 1
ATOM 2092 C C . GLN A 1 267 ? 10.594 11.345 0.344 1.00 87.62 267 GLN A C 1
ATOM 2094 O O . GLN A 1 267 ? 10.564 11.017 -0.848 1.00 87.62 267 GLN A O 1
ATOM 2099 N N . THR A 1 268 ? 9.598 11.088 1.189 1.00 92.44 268 THR A N 1
ATOM 2100 C CA . THR A 1 268 ? 8.292 10.602 0.730 1.00 92.44 268 THR A CA 1
ATOM 2101 C C . THR A 1 268 ? 7.611 11.632 -0.172 1.00 92.44 268 THR A C 1
ATOM 2103 O O . THR A 1 268 ? 7.920 12.821 -0.145 1.00 92.44 268 THR A O 1
ATOM 2106 N N . THR A 1 269 ? 6.663 11.196 -0.988 1.00 93.56 269 THR A N 1
ATOM 2107 C CA . THR A 1 269 ? 5.758 12.075 -1.737 1.00 93.56 269 THR A CA 1
ATOM 2108 C C . THR A 1 269 ? 4.340 11.922 -1.191 1.00 93.56 269 THR A C 1
ATOM 2110 O O . THR A 1 269 ? 4.030 10.875 -0.608 1.00 93.56 269 THR A O 1
ATOM 2113 N N . PRO A 1 270 ? 3.445 12.910 -1.388 1.00 95.44 270 PRO A N 1
ATOM 2114 C CA . PRO A 1 270 ? 2.017 12.689 -1.204 1.00 95.44 270 PRO A CA 1
ATOM 2115 C C . PRO A 1 270 ? 1.575 11.414 -1.930 1.00 95.44 270 PRO A C 1
ATOM 2117 O O . PRO A 1 270 ? 2.025 11.149 -3.050 1.00 95.44 270 PRO A O 1
ATOM 2120 N N . VAL A 1 271 ? 0.728 10.617 -1.284 1.00 96.69 271 VAL A N 1
ATOM 2121 C CA . VAL A 1 271 ? 0.225 9.377 -1.865 1.00 96.69 271 VAL A CA 1
ATOM 2122 C C . VAL A 1 271 ? -0.571 9.664 -3.131 1.00 96.69 271 VAL A C 1
ATOM 2124 O O . VAL A 1 271 ? -1.230 10.700 -3.262 1.00 96.69 271 VAL A O 1
ATOM 2127 N N . GLY A 1 272 ? -0.504 8.747 -4.086 1.00 94.75 272 GLY A N 1
ATOM 2128 C CA . GLY A 1 272 ? -1.221 8.867 -5.346 1.00 94.75 272 GLY A CA 1
ATOM 2129 C C . GLY A 1 272 ? -0.698 9.959 -6.282 1.00 94.75 272 GLY A C 1
ATOM 2130 O O . GLY A 1 272 ? -1.395 10.331 -7.229 1.00 94.75 272 GLY A O 1
ATOM 2131 N N . MET A 1 273 ? 0.525 10.452 -6.052 1.00 93.75 273 MET A N 1
ATOM 2132 C CA . MET A 1 273 ? 1.227 11.352 -6.973 1.00 93.75 273 MET A CA 1
ATOM 2133 C C . MET A 1 273 ? 1.559 10.661 -8.307 1.00 93.75 273 MET A C 1
ATOM 2135 O O . MET A 1 273 ? 1.624 11.323 -9.346 1.00 93.75 273 MET A O 1
ATOM 2139 N N . PHE A 1 274 ? 1.732 9.336 -8.290 1.00 94.62 274 PHE A N 1
ATOM 2140 C CA . PHE A 1 274 ? 2.050 8.528 -9.465 1.00 94.62 274 PHE A CA 1
ATOM 2141 C C . PHE A 1 274 ? 0.825 7.780 -10.025 1.00 94.62 274 PHE A C 1
ATOM 2143 O O . PHE A 1 274 ? -0.183 7.599 -9.326 1.00 94.62 274 PHE A O 1
ATOM 2150 N N . PRO A 1 275 ? 0.870 7.359 -11.307 1.00 96.62 275 PRO A N 1
ATOM 2151 C CA . PRO A 1 275 ? -0.216 6.607 -11.925 1.00 96.62 275 PRO A CA 1
ATOM 2152 C C . PRO A 1 275 ? -0.513 5.301 -11.187 1.00 96.62 275 PRO A C 1
ATOM 2154 O O . PRO A 1 275 ? 0.392 4.630 -10.699 1.00 96.62 275 PRO A O 1
ATOM 2157 N N . ALA A 1 276 ? -1.785 4.920 -11.168 1.00 98.12 276 ALA A N 1
ATOM 2158 C CA . ALA A 1 276 ? -2.219 3.673 -10.564 1.00 98.12 276 ALA A CA 1
ATOM 2159 C C . ALA A 1 276 ? -1.884 2.455 -11.442 1.00 98.12 276 ALA A C 1
ATOM 2161 O O . ALA A 1 276 ? -1.679 2.570 -12.657 1.00 98.12 276 ALA A O 1
ATOM 2162 N N . ASN A 1 277 ? -1.910 1.265 -10.850 1.00 97.94 277 ASN A N 1
ATOM 2163 C CA . ASN A 1 277 ? -1.934 0.014 -11.598 1.00 97.94 277 ASN A CA 1
ATOM 2164 C 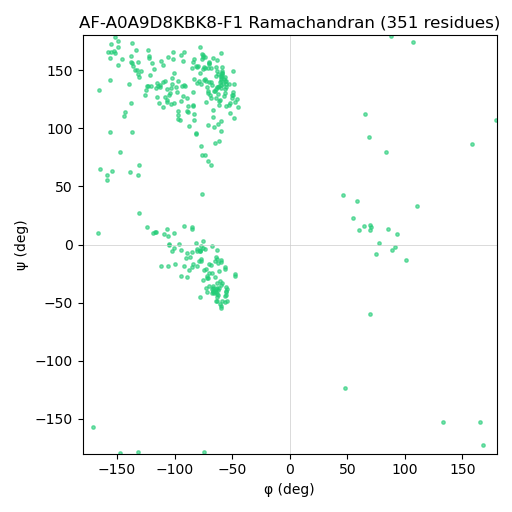C . ASN A 1 277 ? -3.316 -0.254 -12.226 1.00 97.94 277 ASN A C 1
ATOM 2166 O O . ASN A 1 277 ? -4.245 0.548 -12.108 1.00 97.94 277 ASN A O 1
ATOM 2170 N N . ALA A 1 278 ? -3.468 -1.388 -12.916 1.00 97.31 278 ALA A N 1
ATOM 2171 C CA . ALA A 1 278 ? -4.695 -1.723 -13.644 1.00 97.31 278 ALA A CA 1
ATOM 2172 C C . ALA A 1 278 ? -5.950 -1.854 -12.757 1.00 97.31 278 ALA A C 1
ATOM 2174 O O . ALA A 1 278 ? -7.063 -1.807 -13.282 1.00 97.31 278 ALA A O 1
ATOM 2175 N N . TRP A 1 279 ? -5.790 -1.979 -11.437 1.00 97.94 279 TRP A N 1
ATOM 2176 C CA . TRP A 1 279 ? -6.888 -2.061 -10.470 1.00 97.94 279 TRP A CA 1
ATOM 2177 C C . TRP A 1 279 ? -7.098 -0.777 -9.668 1.00 97.94 279 TRP A C 1
ATOM 2179 O O . TRP A 1 279 ? -8.038 -0.705 -8.888 1.00 97.94 279 TRP A O 1
ATOM 2189 N N . GLY A 1 280 ? -6.304 0.269 -9.901 1.00 97.88 280 GLY A N 1
ATOM 2190 C CA . GLY A 1 280 ? -6.507 1.575 -9.269 1.00 97.88 280 GLY A CA 1
ATOM 2191 C C . GLY A 1 280 ? -5.718 1.795 -7.984 1.00 97.88 280 GLY A C 1
ATOM 2192 O O . GLY A 1 280 ? -5.940 2.811 -7.326 1.00 97.88 280 GLY A O 1
ATOM 2193 N N . LEU A 1 281 ? -4.789 0.892 -7.655 1.00 98.56 281 LEU A N 1
ATOM 2194 C CA . LEU A 1 281 ? -3.855 1.047 -6.539 1.00 98.56 281 LEU A CA 1
ATOM 2195 C C . LEU A 1 281 ? -2.660 1.899 -6.950 1.00 98.56 281 LEU A C 1
ATOM 2197 O O . LEU A 1 281 ? -2.182 1.788 -8.079 1.00 98.56 281 LEU A O 1
ATOM 2201 N N . GLN A 1 282 ? -2.182 2.740 -6.043 1.00 98.12 282 GLN A N 1
ATOM 2202 C CA . GLN A 1 282 ? -1.099 3.689 -6.286 1.00 98.12 282 GLN A CA 1
ATOM 2203 C C . GLN A 1 282 ? 0.077 3.417 -5.349 1.00 98.12 282 GLN A C 1
ATOM 2205 O O . GLN A 1 282 ? -0.100 2.852 -4.278 1.00 98.12 282 GLN A O 1
ATOM 2210 N N . ASP A 1 283 ? 1.269 3.842 -5.772 1.00 97.50 283 ASP A N 1
ATOM 2211 C CA . ASP A 1 283 ? 2.524 3.743 -5.013 1.00 97.50 283 ASP A CA 1
ATOM 2212 C C . ASP A 1 283 ? 3.023 2.310 -4.721 1.00 97.50 283 ASP A C 1
ATOM 2214 O O . ASP A 1 283 ? 3.972 2.136 -3.972 1.00 97.50 283 ASP A O 1
ATOM 2218 N N . MET A 1 284 ? 2.509 1.290 -5.421 1.00 97.44 284 MET A N 1
ATOM 2219 C CA . MET A 1 284 ? 2.892 -0.130 -5.251 1.00 97.44 284 MET A CA 1
ATOM 2220 C C . MET A 1 284 ? 4.369 -0.473 -5.574 1.00 97.44 284 MET A C 1
ATOM 2222 O O . MET A 1 284 ? 4.778 -1.626 -5.435 1.00 97.44 284 MET A O 1
ATOM 2226 N N . HIS A 1 285 ? 5.157 0.489 -6.068 1.00 95.94 285 HIS A N 1
ATOM 2227 C CA . HIS A 1 285 ? 6.560 0.321 -6.478 1.00 95.94 285 HIS A CA 1
ATOM 2228 C C . HIS A 1 285 ? 7.491 1.400 -5.886 1.00 95.94 285 HIS A C 1
ATOM 2230 O O . HIS A 1 285 ? 8.489 1.762 -6.513 1.00 95.94 285 HIS A O 1
ATOM 2236 N N . GLY A 1 286 ? 7.155 1.970 -4.724 1.00 94.69 286 GLY A N 1
ATOM 2237 C CA . GLY A 1 286 ? 8.044 2.887 -4.011 1.00 94.69 286 GLY A CA 1
ATOM 2238 C C . GLY A 1 286 ? 7.355 3.688 -2.905 1.00 94.69 286 GLY A C 1
ATOM 2239 O O . GLY A 1 286 ? 6.350 3.283 -2.339 1.00 94.69 286 GLY A O 1
ATOM 2240 N N . ASN A 1 287 ? 7.892 4.873 -2.619 1.00 95.44 287 ASN A N 1
ATOM 2241 C CA . ASN A 1 287 ? 7.473 5.801 -1.565 1.00 95.44 287 ASN A CA 1
ATOM 2242 C C . ASN A 1 287 ? 7.766 5.319 -0.134 1.00 95.44 287 ASN A C 1
ATOM 2244 O O . ASN A 1 287 ? 8.515 5.992 0.565 1.00 95.44 287 ASN A O 1
ATOM 2248 N N . VAL A 1 288 ? 7.222 4.181 0.305 1.00 96.00 288 VAL A N 1
ATOM 2249 C CA . VAL A 1 288 ? 7.502 3.576 1.624 1.00 96.00 288 VAL A CA 1
ATOM 2250 C C . VAL A 1 288 ? 7.390 2.056 1.566 1.00 96.00 288 VAL A C 1
ATOM 2252 O O . VAL A 1 288 ? 6.658 1.515 0.747 1.00 96.00 288 VAL A O 1
ATOM 2255 N N . TRP A 1 289 ? 8.088 1.363 2.465 1.00 95.00 289 TRP A N 1
ATOM 2256 C CA . TRP A 1 289 ? 7.839 -0.055 2.722 1.00 95.00 289 TRP A CA 1
ATOM 2257 C C . TRP A 1 289 ? 6.465 -0.259 3.375 1.00 95.00 289 TRP A C 1
ATOM 2259 O O . TRP A 1 289 ? 6.092 0.464 4.298 1.00 95.00 289 TRP A O 1
ATOM 2269 N N . GLU A 1 290 ? 5.728 -1.272 2.925 1.00 97.44 290 GLU A N 1
ATOM 2270 C CA . GLU A 1 290 ? 4.381 -1.605 3.388 1.00 97.44 290 GLU A CA 1
ATOM 2271 C C . GLU A 1 290 ? 4.367 -2.948 4.129 1.00 97.44 290 GLU A C 1
ATOM 2273 O O . GLU A 1 290 ? 4.740 -3.990 3.588 1.00 97.44 290 GLU A O 1
ATOM 2278 N N . TRP A 1 291 ? 3.928 -2.941 5.388 1.00 97.88 291 TRP A N 1
ATOM 2279 C CA . TRP A 1 291 ? 3.858 -4.145 6.217 1.00 97.88 291 TRP A CA 1
ATOM 2280 C C . TRP A 1 291 ? 2.792 -5.137 5.728 1.00 97.88 291 TRP A C 1
ATOM 2282 O O . TRP A 1 291 ? 1.609 -4.799 5.663 1.00 97.88 291 TRP A O 1
ATOM 2292 N N . CYS A 1 292 ? 3.190 -6.391 5.500 1.00 97.12 292 CYS A N 1
ATOM 2293 C CA . CYS A 1 292 ? 2.273 -7.519 5.329 1.00 97.12 292 CYS A CA 1
ATOM 2294 C C . CYS A 1 292 ? 2.044 -8.254 6.660 1.00 97.12 292 CYS A C 1
ATOM 2296 O O . CYS A 1 292 ? 2.790 -8.098 7.629 1.00 97.12 292 CYS A O 1
ATOM 2298 N N . LEU A 1 293 ? 0.984 -9.058 6.727 1.00 95.56 293 LEU A N 1
ATOM 2299 C CA . LEU A 1 293 ? 0.640 -9.849 7.910 1.00 95.56 293 LEU A CA 1
ATOM 2300 C C . LEU A 1 293 ? 1.630 -11.002 8.167 1.00 95.56 293 LEU A C 1
ATOM 2302 O O . LEU A 1 293 ? 1.745 -11.465 9.300 1.00 95.56 293 LEU A O 1
ATOM 2306 N N . ASP A 1 294 ? 2.316 -11.458 7.126 1.00 92.75 294 ASP A N 1
ATOM 2307 C CA . ASP A 1 294 ? 3.199 -12.621 7.107 1.00 92.75 294 ASP A CA 1
ATOM 2308 C C . ASP A 1 294 ? 4.420 -12.448 8.015 1.00 92.75 294 ASP A C 1
ATOM 2310 O O . ASP A 1 294 ? 4.991 -11.360 8.155 1.00 92.75 294 ASP A O 1
ATOM 2314 N N . HIS A 1 295 ? 4.846 -13.559 8.617 1.00 91.00 295 HIS A N 1
ATOM 2315 C CA . HIS A 1 295 ? 6.193 -13.643 9.169 1.00 91.00 295 HIS A CA 1
ATOM 2316 C C . HIS A 1 295 ? 7.180 -13.817 8.018 1.00 91.00 295 HIS A C 1
ATOM 2318 O O . HIS A 1 295 ? 6.831 -14.380 6.989 1.00 91.00 295 HIS A O 1
ATOM 2324 N N . TRP A 1 296 ? 8.409 -13.344 8.191 1.00 88.12 296 TRP A N 1
ATOM 2325 C CA . TRP A 1 296 ? 9.423 -13.490 7.155 1.00 88.12 296 TRP A CA 1
ATOM 2326 C C . TRP A 1 296 ? 9.935 -14.936 7.032 1.00 88.12 296 TRP A C 1
ATOM 2328 O O . TRP A 1 296 ? 10.191 -15.606 8.042 1.00 88.12 296 TRP A O 1
ATOM 2338 N N . HIS A 1 297 ? 10.164 -15.374 5.790 1.00 87.88 297 HIS A N 1
ATOM 2339 C CA . HIS A 1 297 ? 10.777 -16.657 5.434 1.00 87.88 297 HIS A CA 1
ATOM 2340 C C . HIS A 1 297 ? 11.869 -16.459 4.375 1.00 87.88 297 HIS A C 1
ATOM 2342 O O . HIS A 1 297 ? 11.794 -15.564 3.538 1.00 87.88 297 HIS A O 1
ATOM 2348 N N . GLU A 1 298 ? 12.882 -17.328 4.399 1.00 89.00 298 GLU A N 1
ATOM 2349 C CA . GLU A 1 298 ? 14.022 -17.281 3.467 1.00 89.00 298 GLU A CA 1
ATOM 2350 C C . GLU A 1 298 ? 13.664 -17.717 2.040 1.00 89.00 298 GLU A C 1
ATOM 2352 O O . GLU A 1 298 ? 14.397 -17.399 1.111 1.00 89.00 298 GLU A O 1
ATOM 2357 N N . THR A 1 299 ? 12.579 -18.477 1.858 1.00 92.69 299 THR A N 1
ATOM 2358 C CA . THR A 1 299 ? 12.133 -19.011 0.561 1.00 92.69 299 THR A CA 1
ATOM 2359 C C . THR A 1 299 ? 10.618 -19.231 0.564 1.00 92.69 299 THR A C 1
ATOM 2361 O O . THR A 1 299 ? 10.005 -19.308 1.628 1.00 92.69 299 THR A O 1
ATOM 2364 N N . TYR A 1 300 ? 10.028 -19.441 -0.616 1.00 93.38 300 TYR A N 1
ATOM 2365 C CA . TYR A 1 300 ? 8.634 -19.871 -0.777 1.00 93.38 300 TYR A CA 1
ATOM 2366 C C . TYR A 1 300 ? 8.415 -21.393 -0.700 1.00 93.38 300 TYR A C 1
ATOM 2368 O O . TYR A 1 300 ? 7.348 -21.893 -1.067 1.00 93.38 300 TYR A O 1
ATOM 2376 N N . GLU A 1 301 ? 9.394 -22.172 -0.232 1.00 94.50 301 GLU A N 1
ATOM 2377 C CA . GLU A 1 301 ? 9.201 -23.611 -0.041 1.00 94.50 301 GLU A CA 1
ATOM 2378 C C . GLU A 1 301 ? 8.184 -23.889 1.077 1.00 94.50 301 GLU A C 1
ATOM 2380 O O . GLU A 1 301 ? 8.448 -23.686 2.260 1.00 94.50 301 GLU A O 1
ATOM 2385 N N . GLY A 1 302 ? 7.003 -24.388 0.700 1.00 93.75 302 GLY A N 1
ATOM 2386 C CA . GLY A 1 302 ? 5.910 -24.654 1.641 1.00 93.75 302 GLY A CA 1
ATOM 2387 C C . GLY A 1 302 ? 5.021 -23.444 1.940 1.00 93.75 302 GLY A C 1
ATOM 2388 O O . GLY A 1 302 ? 4.221 -23.517 2.875 1.00 93.75 302 GLY A O 1
ATOM 2389 N N . ALA A 1 303 ? 5.133 -22.370 1.150 1.00 94.88 303 ALA A N 1
ATOM 2390 C CA . ALA A 1 303 ? 4.266 -21.202 1.250 1.00 94.88 303 ALA A CA 1
ATOM 2391 C C . ALA A 1 303 ? 2.776 -21.565 1.046 1.00 94.88 303 ALA A C 1
ATOM 2393 O O . ALA A 1 303 ? 2.464 -22.475 0.265 1.00 94.88 303 ALA A O 1
ATOM 2394 N N . PRO A 1 304 ? 1.836 -20.864 1.712 1.00 95.81 304 PRO A N 1
ATOM 2395 C CA . PRO A 1 304 ? 0.406 -21.048 1.485 1.00 95.81 304 PRO A CA 1
ATOM 2396 C C . PRO A 1 304 ? -0.003 -20.769 0.034 1.00 95.81 304 PRO A C 1
ATOM 2398 O O . PRO A 1 304 ? 0.430 -19.802 -0.583 1.00 95.81 304 PRO A O 1
ATOM 2401 N N . THR A 1 305 ? -0.916 -21.580 -0.501 1.00 97.44 305 THR A N 1
ATOM 2402 C CA . THR A 1 305 ? -1.386 -21.469 -1.897 1.00 97.44 305 THR A CA 1
ATOM 2403 C C . THR A 1 305 ? -2.797 -20.884 -2.026 1.00 97.44 305 THR A C 1
ATOM 2405 O O . THR A 1 305 ? -3.376 -20.893 -3.112 1.00 97.44 305 THR A O 1
ATOM 2408 N N . ASP A 1 306 ? -3.385 -20.409 -0.928 1.00 96.06 306 ASP A N 1
ATOM 2409 C CA . ASP A 1 306 ? -4.782 -19.954 -0.834 1.00 96.06 306 ASP A CA 1
ATOM 2410 C C . ASP A 1 306 ? -4.924 -18.458 -0.483 1.00 96.06 306 ASP A C 1
ATOM 2412 O O . ASP A 1 306 ? -6.011 -17.980 -0.145 1.00 96.06 306 ASP A O 1
ATOM 2416 N N . GLY A 1 307 ? -3.813 -17.717 -0.536 1.00 95.38 307 GLY A N 1
ATOM 2417 C CA . GLY A 1 307 ? -3.749 -16.294 -0.212 1.00 95.38 307 GLY A CA 1
ATOM 2418 C C . GLY A 1 307 ? -3.749 -15.982 1.285 1.00 95.38 307 GLY A C 1
ATOM 2419 O O . GLY A 1 307 ? -3.733 -14.803 1.643 1.00 95.38 307 GLY A O 1
ATOM 2420 N N . SER A 1 308 ? -3.773 -16.987 2.167 1.00 95.00 308 SER A N 1
ATOM 2421 C CA . SER A 1 308 ? -3.591 -16.767 3.605 1.00 95.00 308 SER A CA 1
ATOM 2422 C C . SER A 1 308 ? -2.162 -16.324 3.936 1.00 95.00 308 SER A C 1
ATOM 2424 O O . SER A 1 308 ? -1.217 -16.643 3.218 1.00 95.00 308 SER A O 1
ATOM 2426 N N . ALA A 1 309 ? -2.010 -15.560 5.020 1.00 93.94 309 ALA A N 1
ATOM 2427 C CA . ALA A 1 309 ? -0.698 -15.135 5.497 1.00 93.94 309 ALA A CA 1
ATOM 2428 C C . ALA A 1 309 ? 0.106 -16.323 6.045 1.00 93.94 309 ALA A C 1
ATOM 2430 O O . ALA A 1 309 ? -0.429 -17.170 6.771 1.00 93.94 309 ALA A O 1
ATOM 2431 N N . TRP A 1 310 ? 1.404 -16.351 5.763 1.00 93.75 310 TRP A N 1
ATOM 2432 C CA . TRP A 1 310 ? 2.324 -17.364 6.249 1.00 93.75 310 TRP A CA 1
ATOM 2433 C C . TRP A 1 310 ? 2.770 -17.056 7.681 1.00 93.75 310 TRP A C 1
ATOM 2435 O O . TRP A 1 310 ? 3.694 -16.288 7.947 1.00 93.75 310 TRP A O 1
ATOM 2445 N N . LEU A 1 311 ? 2.074 -17.662 8.643 1.00 90.00 311 LEU A N 1
ATOM 2446 C CA . LEU A 1 311 ? 2.314 -17.438 10.068 1.00 90.00 311 LEU A CA 1
ATOM 2447 C C . LEU A 1 311 ? 3.062 -18.614 10.706 1.00 90.00 311 LEU A C 1
ATOM 2449 O O . LEU A 1 311 ? 2.639 -19.768 10.618 1.00 90.00 311 LEU A O 1
ATOM 2453 N N . ASN A 1 312 ? 4.138 -18.320 11.440 1.00 80.81 312 ASN A N 1
ATOM 2454 C CA . ASN A 1 312 ? 4.853 -19.327 12.229 1.00 80.81 312 ASN A CA 1
ATOM 2455 C C . ASN A 1 312 ? 4.136 -19.562 13.568 1.00 80.81 312 ASN A C 1
ATOM 2457 O O . ASN A 1 312 ? 4.375 -18.856 14.547 1.00 80.81 312 ASN A O 1
ATOM 2461 N N . LEU A 1 313 ? 3.290 -20.596 13.633 1.00 64.69 313 LEU A N 1
ATOM 2462 C CA . LEU A 1 313 ? 2.493 -20.948 14.824 1.00 64.69 313 LEU A CA 1
ATOM 2463 C C . LEU A 1 313 ? 3.330 -21.264 16.084 1.00 64.69 313 LEU A C 1
ATOM 2465 O O . LEU A 1 313 ? 2.788 -21.291 17.187 1.00 64.69 313 LEU A O 1
ATOM 2469 N N . SER A 1 314 ? 4.641 -21.494 15.949 1.00 55.91 314 SER A N 1
ATOM 2470 C CA . SER A 1 314 ? 5.534 -21.881 17.050 1.00 55.91 314 SER A CA 1
ATOM 2471 C C . SER A 1 314 ? 6.465 -20.775 17.567 1.00 55.91 314 SER A C 1
ATOM 2473 O O . SER A 1 314 ? 7.261 -21.051 18.464 1.00 55.91 314 SER A O 1
ATOM 2475 N N . ARG A 1 315 ? 6.442 -19.548 17.023 1.00 50.53 315 ARG A N 1
ATOM 2476 C CA . ARG A 1 315 ? 7.340 -18.459 17.469 1.00 50.53 315 ARG A CA 1
ATOM 2477 C C . ARG A 1 315 ? 6.632 -17.105 17.439 1.00 50.53 315 ARG A C 1
ATOM 2479 O O . ARG A 1 315 ? 6.307 -16.599 16.376 1.00 50.53 315 ARG A O 1
ATOM 2486 N N . GLN A 1 316 ? 6.439 -16.511 18.618 1.00 50.56 316 GLN A N 1
ATOM 2487 C CA . GLN A 1 316 ? 5.679 -15.266 18.805 1.00 50.56 316 GLN A CA 1
ATOM 2488 C C . GLN A 1 316 ? 6.456 -13.968 18.483 1.00 50.56 316 GLN A C 1
ATOM 2490 O O . GLN A 1 316 ? 5.849 -12.909 18.533 1.00 50.56 316 GLN A O 1
ATOM 2495 N N . ASN A 1 317 ? 7.754 -14.024 18.137 1.00 51.94 317 ASN A N 1
ATOM 2496 C CA . ASN A 1 317 ? 8.616 -12.838 17.956 1.00 51.94 317 ASN A CA 1
ATOM 2497 C C . ASN A 1 317 ? 9.547 -12.950 16.727 1.00 51.94 317 ASN A C 1
ATOM 2499 O O . ASN A 1 317 ? 10.766 -12.983 16.883 1.00 51.94 317 ASN A O 1
ATOM 2503 N N . GLN A 1 318 ? 9.012 -13.043 15.508 1.00 54.19 318 GLN A N 1
ATOM 2504 C CA . GLN A 1 318 ? 9.831 -12.918 14.292 1.00 54.19 318 GLN A CA 1
ATOM 2505 C C . GLN A 1 318 ? 9.549 -11.616 13.538 1.00 54.19 318 GLN A C 1
ATOM 2507 O O . GLN A 1 318 ? 8.457 -11.064 13.693 1.00 54.19 318 GLN A O 1
ATOM 2512 N N . PRO A 1 319 ? 10.528 -11.118 12.755 1.00 55.69 319 PRO A N 1
ATOM 2513 C CA . PRO A 1 319 ? 10.313 -9.963 11.898 1.00 55.69 319 PRO A CA 1
ATOM 2514 C C . PRO A 1 319 ? 9.183 -10.268 10.909 1.00 55.69 319 PRO A C 1
ATOM 2516 O O . PRO A 1 319 ? 9.111 -11.360 10.338 1.00 55.69 319 PRO A O 1
ATOM 2519 N N . ALA A 1 320 ? 8.272 -9.311 10.758 1.00 61.12 320 ALA A N 1
ATOM 2520 C CA . ALA A 1 320 ? 7.247 -9.360 9.728 1.00 61.12 320 ALA A CA 1
ATOM 2521 C C . ALA A 1 320 ? 7.862 -9.073 8.355 1.00 61.12 320 ALA A C 1
ATOM 2523 O O . ALA A 1 320 ? 8.950 -8.502 8.281 1.00 61.12 320 ALA A O 1
ATOM 2524 N N . SER A 1 321 ? 7.170 -9.441 7.279 1.00 60.78 321 SER A N 1
ATOM 2525 C CA . SER A 1 321 ? 7.624 -9.128 5.923 1.00 60.78 321 SER A CA 1
ATOM 2526 C C . SER A 1 321 ? 7.096 -7.757 5.464 1.00 60.78 321 SER A C 1
ATOM 2528 O O . SER A 1 321 ? 5.883 -7.611 5.286 1.00 60.78 321 SER A O 1
ATOM 2530 N N . PRO A 1 322 ? 7.951 -6.741 5.244 1.00 66.31 322 PRO A N 1
ATOM 2531 C CA . PRO A 1 322 ? 7.575 -5.552 4.485 1.00 66.31 322 PRO A CA 1
ATOM 2532 C C . PRO A 1 322 ? 7.669 -5.815 2.968 1.00 66.31 322 PRO A C 1
ATOM 2534 O O . PRO A 1 322 ? 8.445 -6.666 2.528 1.00 66.31 322 PRO A O 1
ATOM 2537 N N . LYS A 1 323 ? 6.892 -5.093 2.150 1.00 74.31 323 LYS A N 1
ATOM 2538 C CA . LYS A 1 323 ? 6.920 -5.144 0.674 1.00 74.31 323 LYS A CA 1
ATOM 2539 C C . LYS A 1 323 ? 6.831 -3.750 0.045 1.00 74.31 323 LYS A C 1
ATOM 2541 O O . LYS A 1 323 ? 6.446 -2.797 0.709 1.00 74.31 323 LYS A O 1
ATOM 2546 N N . GLY A 1 324 ? 7.215 -3.632 -1.228 1.00 53.75 324 GLY A N 1
ATOM 2547 C CA . GLY A 1 324 ? 6.945 -2.460 -2.077 1.00 53.75 324 GLY A CA 1
ATOM 2548 C C . GLY A 1 324 ? 7.767 -1.194 -1.849 1.00 53.75 324 GLY A C 1
ATOM 2549 O O . GLY A 1 324 ? 7.663 -0.274 -2.659 1.00 53.75 324 GLY A O 1
ATOM 2550 N N . GLY A 1 325 ? 8.577 -1.133 -0.791 1.00 55.19 325 GLY A N 1
ATOM 2551 C CA . GLY A 1 325 ? 9.287 0.086 -0.427 1.00 55.19 325 GLY A CA 1
ATOM 2552 C C . GLY A 1 325 ? 10.521 0.393 -1.255 1.00 55.19 325 GLY A C 1
ATOM 2553 O O . GLY A 1 325 ? 10.989 -0.409 -2.058 1.00 55.19 325 GLY A O 1
ATOM 2554 N N . ALA A 1 326 ? 11.028 1.604 -1.039 1.00 51.00 326 ALA A N 1
ATOM 2555 C CA . ALA A 1 326 ? 12.274 2.097 -1.601 1.00 51.00 326 ALA A CA 1
ATOM 2556 C C . ALA A 1 326 ? 13.228 2.505 -0.471 1.00 51.00 326 ALA A C 1
ATOM 2558 O O . ALA A 1 326 ? 12.776 3.039 0.547 1.00 51.00 326 ALA A O 1
ATOM 2559 N N . ASP A 1 327 ? 14.532 2.315 -0.682 1.00 48.41 327 ASP A N 1
ATOM 2560 C CA . ASP A 1 327 ? 15.607 2.733 0.231 1.00 48.41 327 ASP A CA 1
ATOM 2561 C C . ASP A 1 327 ? 15.750 4.263 0.224 1.00 48.41 327 ASP A C 1
ATOM 2563 O O . ASP A 1 327 ? 16.653 4.839 -0.378 1.00 48.41 327 ASP A O 1
ATOM 2567 N N . ILE A 1 328 ? 14.777 4.947 0.828 1.00 45.53 328 ILE A N 1
ATOM 2568 C CA . ILE A 1 328 ? 14.773 6.407 1.016 1.00 45.53 328 ILE A CA 1
ATOM 2569 C C . ILE A 1 328 ? 15.413 6.770 2.370 1.00 45.53 328 ILE A C 1
ATOM 2571 O O . ILE A 1 328 ? 15.817 7.913 2.564 1.00 45.53 328 ILE A O 1
ATOM 2575 N N . LEU A 1 329 ? 15.519 5.803 3.292 1.00 35.84 329 LEU A N 1
ATOM 2576 C CA . LEU A 1 329 ? 15.995 6.001 4.667 1.00 35.84 329 LEU A CA 1
ATOM 2577 C C . LEU A 1 329 ? 17.413 5.467 4.942 1.00 35.84 329 LEU A C 1
ATOM 2579 O O . LEU A 1 329 ? 18.004 5.915 5.917 1.00 35.84 329 LEU A O 1
ATOM 2583 N N . GLU A 1 330 ? 17.977 4.570 4.118 1.00 38.53 330 GLU A N 1
ATOM 2584 C CA . GLU A 1 330 ? 19.326 4.014 4.374 1.00 38.53 330 GLU A CA 1
ATOM 2585 C C . GLU A 1 330 ? 20.418 5.103 4.388 1.00 38.53 330 GLU A C 1
ATOM 2587 O O . GLU A 1 330 ? 21.349 5.031 5.181 1.00 38.53 330 GLU A O 1
ATOM 2592 N N . ASP A 1 331 ? 20.257 6.184 3.615 1.00 34.84 331 ASP A N 1
ATOM 2593 C CA . ASP A 1 331 ? 21.241 7.278 3.556 1.00 34.84 331 ASP A CA 1
ATOM 2594 C C . ASP A 1 331 ? 21.209 8.214 4.805 1.00 34.84 331 ASP A C 1
ATOM 2596 O O . ASP A 1 331 ? 22.005 9.150 4.882 1.00 34.84 331 ASP A O 1
ATOM 2600 N N . LEU A 1 332 ? 20.297 8.021 5.778 1.00 35.59 332 LEU A N 1
ATOM 2601 C CA . LEU A 1 332 ? 20.276 8.796 7.037 1.00 35.59 332 LEU A CA 1
ATOM 2602 C C . LEU A 1 332 ? 21.156 8.188 8.138 1.00 35.59 332 LEU A C 1
ATOM 2604 O O . LEU A 1 332 ? 21.555 8.918 9.046 1.00 35.59 332 LEU A O 1
ATOM 2608 N N . GLU A 1 333 ? 21.477 6.892 8.065 1.00 33.44 333 GLU A N 1
ATOM 2609 C CA . GLU A 1 333 ? 22.446 6.276 8.982 1.00 33.44 333 GLU A CA 1
ATOM 2610 C C . GLU A 1 333 ? 23.871 6.785 8.683 1.00 33.44 333 GLU A C 1
ATOM 2612 O O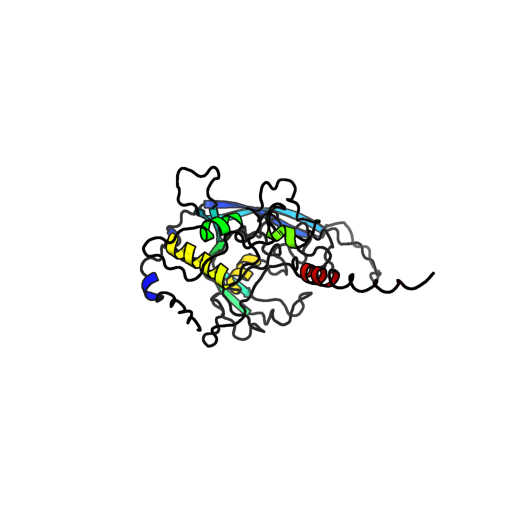 . GLU A 1 333 ? 24.602 7.121 9.612 1.00 33.44 333 GLU A O 1
ATOM 2617 N N . ASP A 1 334 ? 24.204 7.030 7.409 1.00 31.95 334 ASP A N 1
ATOM 2618 C CA . ASP A 1 334 ? 25.500 7.588 6.977 1.00 31.95 334 ASP A CA 1
ATOM 2619 C C . ASP A 1 334 ? 25.718 9.072 7.360 1.00 31.95 334 ASP A C 1
ATOM 2621 O O . ASP A 1 334 ? 26.848 9.564 7.349 1.00 31.95 334 ASP A O 1
ATOM 2625 N N . LEU A 1 335 ? 24.660 9.815 7.711 1.00 33.06 335 LEU A N 1
ATOM 2626 C CA . LEU A 1 335 ? 24.769 11.203 8.195 1.00 33.06 335 LEU A CA 1
ATOM 2627 C C . LEU A 1 335 ? 25.053 11.288 9.703 1.00 33.06 335 LEU A C 1
ATOM 2629 O O . LEU A 1 335 ? 25.534 12.321 10.167 1.00 33.06 335 LEU A O 1
ATOM 2633 N N . GLY A 1 336 ? 24.778 10.221 10.461 1.00 28.77 336 GLY A N 1
ATOM 2634 C CA . GLY A 1 336 ? 25.102 10.136 11.889 1.00 28.77 336 GLY A CA 1
ATOM 2635 C C . GLY A 1 336 ? 26.601 9.980 12.156 1.00 28.77 336 GLY A C 1
ATOM 2636 O O . GLY A 1 336 ? 27.094 10.485 13.161 1.00 28.77 336 GLY A O 1
ATOM 2637 N N . ASP A 1 337 ? 27.333 9.374 11.219 1.00 30.12 337 ASP A N 1
ATOM 2638 C CA . ASP A 1 337 ? 28.771 9.099 11.347 1.00 30.12 337 ASP A CA 1
ATOM 2639 C C . ASP A 1 337 ? 29.671 10.286 10.942 1.00 30.12 337 ASP A C 1
ATOM 2641 O O . ASP A 1 337 ? 30.884 10.244 11.145 1.00 30.12 337 ASP A O 1
ATOM 2645 N N . LEU A 1 338 ? 29.098 11.375 10.410 1.00 29.59 338 LEU A N 1
ATOM 2646 C CA . LEU A 1 338 ? 29.829 12.602 10.046 1.00 29.59 338 LEU A CA 1
ATOM 2647 C C . LEU A 1 338 ? 29.794 13.699 11.124 1.00 29.59 338 LEU A C 1
ATOM 2649 O O . LEU A 1 338 ? 30.385 14.757 10.924 1.00 29.59 338 LEU A O 1
ATOM 2653 N N . VAL A 1 339 ? 29.131 13.465 12.263 1.00 33.19 339 VAL A N 1
ATOM 2654 C CA . VAL A 1 339 ? 29.049 14.441 13.371 1.00 33.19 339 VAL A CA 1
ATOM 2655 C C . VAL A 1 339 ? 29.993 14.093 14.536 1.00 33.19 339 VAL A C 1
ATOM 2657 O O . VAL A 1 339 ? 30.177 14.910 15.429 1.00 33.19 339 VAL A O 1
ATOM 2660 N N . ASP A 1 340 ? 30.673 12.940 14.500 1.00 31.88 340 ASP A N 1
ATOM 2661 C CA . ASP A 1 340 ? 31.566 12.477 15.582 1.00 31.88 340 ASP A CA 1
ATOM 2662 C C . ASP A 1 340 ? 33.077 12.565 15.256 1.00 31.88 340 ASP A C 1
ATOM 2664 O O . ASP A 1 340 ? 33.901 12.009 15.984 1.00 31.88 340 ASP A O 1
ATOM 2668 N N . SER A 1 341 ? 33.488 13.273 14.190 1.00 34.31 341 SER A N 1
ATOM 2669 C CA . SER A 1 341 ? 34.912 13.370 13.801 1.00 34.31 341 SER A CA 1
ATOM 2670 C C . SER A 1 341 ? 35.537 14.770 13.791 1.00 34.31 341 SER A C 1
ATOM 2672 O O . SER A 1 341 ? 36.672 14.903 13.341 1.00 34.31 341 SER A O 1
ATOM 2674 N N . GLU A 1 342 ? 34.870 15.804 14.301 1.00 36.53 342 GLU A N 1
ATOM 2675 C CA . GLU A 1 342 ? 35.467 17.144 14.444 1.00 36.53 342 GLU A CA 1
ATOM 2676 C C . GLU A 1 342 ? 35.245 17.697 15.857 1.00 36.53 342 GLU A C 1
ATOM 2678 O O . GLU A 1 342 ? 34.479 18.629 16.043 1.00 36.53 342 GLU A O 1
ATOM 2683 N N . ASP A 1 343 ? 35.890 17.101 16.864 1.00 38.00 343 ASP A N 1
ATOM 2684 C CA . ASP A 1 343 ? 36.162 17.770 18.149 1.00 38.00 343 ASP A CA 1
ATOM 2685 C C . ASP A 1 343 ? 37.222 16.992 18.955 1.00 38.00 343 ASP A C 1
ATOM 2687 O O . ASP A 1 343 ? 36.967 16.433 20.023 1.00 38.00 343 ASP A O 1
ATOM 2691 N N . SER A 1 344 ? 38.457 16.924 18.445 1.00 40.16 344 SER A N 1
ATOM 2692 C CA . SER A 1 344 ? 39.612 16.588 19.292 1.00 40.16 344 SER A CA 1
ATOM 2693 C C . SER A 1 344 ? 40.946 17.056 18.709 1.00 40.16 344 SER A C 1
ATOM 2695 O O . SER A 1 344 ? 41.849 16.248 18.541 1.00 40.16 344 SER A O 1
ATOM 2697 N N . GLU A 1 345 ? 41.101 18.341 18.409 1.00 37.47 345 GLU A N 1
ATOM 2698 C CA . GLU A 1 345 ? 42.422 18.953 18.207 1.00 37.47 345 GLU A CA 1
ATOM 2699 C C . GLU A 1 345 ? 42.299 20.457 18.485 1.00 37.47 345 GLU A C 1
ATOM 2701 O O . GLU A 1 345 ? 41.773 21.194 17.663 1.00 37.47 345 GLU A O 1
ATOM 2706 N N . ASP A 1 346 ? 42.647 20.869 19.711 1.00 36.00 346 ASP A N 1
ATOM 2707 C CA . ASP A 1 346 ? 43.360 22.120 20.037 1.00 36.00 346 ASP A CA 1
ATOM 2708 C C . ASP A 1 346 ? 43.129 22.535 21.500 1.00 36.00 346 ASP A C 1
ATOM 2710 O O . ASP A 1 346 ? 42.271 23.353 21.834 1.00 36.00 346 ASP A O 1
ATOM 2714 N N . SER A 1 347 ? 43.961 22.006 22.402 1.00 36.22 347 SER A N 1
ATOM 2715 C CA . SER A 1 347 ? 44.288 22.709 23.648 1.00 36.22 347 SER A CA 1
ATOM 2716 C C . SER A 1 347 ? 45.653 22.288 24.200 1.00 36.22 347 SER A C 1
ATOM 2718 O O . SER A 1 347 ? 45.748 21.751 25.301 1.00 36.22 347 SER A O 1
ATOM 2720 N N . GLU A 1 348 ? 46.722 22.556 23.458 1.00 38.03 348 GLU A N 1
ATOM 2721 C CA . GLU A 1 348 ? 48.069 22.685 24.022 1.00 38.03 348 GLU A CA 1
ATOM 2722 C C . GLU A 1 348 ? 48.742 23.890 23.363 1.00 38.03 348 GLU A C 1
ATOM 2724 O O . GLU A 1 348 ? 49.213 23.797 22.240 1.00 38.03 348 GLU A O 1
ATOM 2729 N N . ASP A 1 349 ? 48.697 25.050 24.024 1.00 34.78 349 ASP A N 1
ATOM 2730 C CA . ASP A 1 349 ? 49.891 25.884 24.212 1.00 34.78 349 ASP A CA 1
ATOM 2731 C C . ASP A 1 349 ? 49.560 27.162 24.992 1.00 34.78 349 ASP A C 1
ATOM 2733 O O . ASP A 1 349 ? 48.981 28.128 24.491 1.00 34.78 349 ASP A O 1
ATOM 2737 N N . SER A 1 350 ? 50.001 27.188 26.248 1.00 33.94 350 SER A N 1
ATOM 2738 C CA . SER A 1 350 ? 50.335 28.436 26.926 1.00 33.94 350 SER A CA 1
ATOM 2739 C C . SER A 1 350 ? 51.486 28.204 27.903 1.00 33.94 350 SER A C 1
ATOM 2741 O O . SER A 1 350 ? 51.260 28.113 29.107 1.00 33.94 350 SER A O 1
ATOM 2743 N N . GLU A 1 351 ? 52.717 28.153 27.393 1.00 37.72 351 GLU A N 1
ATOM 2744 C CA . GLU A 1 351 ? 53.904 28.573 28.144 1.00 37.72 351 GLU A CA 1
ATOM 2745 C C . GLU A 1 351 ? 54.860 29.385 27.243 1.00 37.72 351 GLU A C 1
ATOM 2747 O O . GLU A 1 351 ? 55.354 28.914 26.224 1.00 37.72 351 GLU A O 1
ATOM 2752 N N . ASP A 1 352 ? 55.121 30.618 27.693 1.00 39.62 352 ASP A N 1
ATOM 2753 C CA . ASP A 1 352 ? 56.383 31.361 27.583 1.00 39.62 352 ASP A CA 1
ATOM 2754 C C . ASP A 1 352 ? 56.899 31.878 26.216 1.00 39.62 352 ASP A C 1
ATOM 2756 O O . ASP A 1 352 ? 57.783 31.286 25.596 1.00 39.62 352 ASP A O 1
ATOM 2760 N N . ARG A 1 353 ? 56.547 33.131 25.863 1.00 34.91 353 ARG A N 1
ATOM 2761 C CA . ARG A 1 353 ? 57.365 34.355 26.115 1.00 34.91 353 ARG A CA 1
ATOM 2762 C C . ARG A 1 353 ? 56.903 35.593 25.350 1.00 34.91 353 ARG A C 1
ATOM 2764 O O . ARG A 1 353 ? 56.650 35.487 24.132 1.00 34.91 353 ARG A O 1
#

pLDDT: mean 78.05, std 23.59, range [23.59, 98.69]

Secondary structure (DSSP, 8-state):
--------PPPPGGGSTT----GGGS--EEEEEEEEEEEE----------PPPS-PPPP-EEEEEEEEEEEEEEEE-S---TT-SSPPPEEEEEEEPPEEEEES--TT-TT--GGG-S-EEEEE--EEEESSSPBHHHHHHHHTPPPPTT---SS---S---SS--TTSTTGGGG-SS--PPPTT---GGGSBP-S--HHHHHHHHHHHHHHHSS---PPPHHHHHHHHHTT--SSBTTBS---TTTS-S-TTS-STTPPP----SS---TT-SPB-TTS---TTSSS-EEEEEEP-SS-TT--SSS-----TT-S---EEEES---SSGGGHHHHTTSSSSS----------

Nearest PDB structures (foldseek):
  5nyy-assembly1_A  TM=6.515E-01  e=3.010E-11  Thermomonospora curvata DSM 43183
  5nxl-assembly1_A  TM=6.510E-01  e=3.197E-11  Thermomonospora curvata DSM 43183
  6xtr-assembly1_A  TM=6.682E-01  e=1.002E-10  Thermomonospora curvata DSM 43183
  8k5j-assembly1_A  TM=5.494E-01  e=8.177E-03  Variovorax paradoxus
  8k5k-assembly1_A  TM=4.996E-01  e=5.701E-03  Variovorax paradoxus